Protein AF-A0A8K0CTV4-F1 (afdb_monomer)

Mean predicted aligned error: 10.86 Å

pLDDT: mean 83.4, std 12.56, range [33.38, 95.19]

Solvent-accessible surface area (backbone atoms only — not comparable to full-atom values): 13109 Å² total; per-residue (Å²): 138,82,83,74,93,76,73,76,77,51,72,84,47,93,90,36,74,65,34,54,52,52,29,38,48,35,49,67,77,38,46,54,63,52,43,52,53,31,48,55,49,42,74,35,85,86,54,55,72,64,60,26,50,51,29,50,54,50,46,59,47,64,52,29,38,65,48,40,41,47,45,52,52,52,40,58,56,49,53,53,54,48,53,48,56,55,54,66,69,43,96,81,64,49,65,68,56,51,51,50,52,50,52,49,48,48,48,56,45,53,59,53,63,36,72,70,41,48,53,51,46,48,52,59,32,38,56,55,26,57,74,57,75,34,60,79,56,59,71,82,82,72,81,82,73,75,69,85,76,92,54,91,86,62,76,82,73,74,68,72,81,52,48,60,61,35,43,45,52,73,44,51,47,44,50,41,53,50,51,46,50,54,53,47,70,73,42,47,65,60,50,53,50,36,64,76,48,47,62,58,58,51,52,53,52,49,53,53,51,52,53,52,51,54,52,52,52,50,49,52,56,53,53,59,61,71,80,109

Structure (mmCIF, N/CA/C/O backbone):
data_AF-A0A8K0CTV4-F1
#
_entry.id   AF-A0A8K0CTV4-F1
#
loop_
_atom_site.group_PDB
_atom_site.id
_atom_site.type_symbol
_atom_site.label_atom_id
_atom_site.label_alt_id
_atom_site.label_comp_id
_atom_site.label_asym_id
_atom_site.label_entity_id
_atom_site.label_seq_id
_atom_site.pdbx_PDB_ins_code
_atom_site.Cartn_x
_atom_site.Cartn_y
_atom_site.Cartn_z
_atom_site.occupancy
_atom_site.B_iso_or_equiv
_atom_site.auth_seq_id
_atom_site.auth_comp_id
_atom_site.auth_asym_id
_atom_site.auth_atom_id
_atom_site.pdbx_PDB_model_num
ATOM 1 N N . MET A 1 1 ? -0.204 -23.868 -26.437 1.00 38.69 1 MET A N 1
ATOM 2 C CA . MET A 1 1 ? -0.863 -22.687 -25.837 1.00 38.69 1 MET A CA 1
ATOM 3 C C . MET A 1 1 ? -1.649 -23.162 -24.630 1.00 38.69 1 MET A C 1
ATOM 5 O O . MET A 1 1 ? -2.761 -23.634 -24.799 1.00 38.69 1 MET A O 1
ATOM 9 N N . ASN A 1 2 ? -1.070 -23.072 -23.435 1.00 33.38 2 ASN A N 1
ATOM 10 C CA . ASN A 1 2 ? -1.808 -23.314 -22.199 1.00 33.38 2 ASN A CA 1
ATOM 11 C C . ASN A 1 2 ? -2.058 -21.944 -21.571 1.00 33.38 2 ASN A C 1
ATOM 13 O O . ASN A 1 2 ? -1.158 -21.366 -20.969 1.00 33.38 2 ASN A O 1
ATOM 17 N N . GLN A 1 3 ? -3.251 -21.383 -21.783 1.00 43.00 3 GLN A N 1
ATOM 18 C CA . GLN A 1 3 ? -3.704 -20.252 -20.977 1.00 43.00 3 GLN A CA 1
ATOM 19 C C . GLN A 1 3 ? -3.881 -20.762 -19.545 1.00 43.00 3 GLN A C 1
ATOM 21 O O . GLN A 1 3 ? -4.711 -21.632 -19.288 1.00 43.00 3 GLN A O 1
ATOM 26 N N . ILE A 1 4 ? -3.061 -20.259 -18.624 1.00 47.72 4 ILE A N 1
ATOM 27 C CA . ILE A 1 4 ? -3.139 -20.618 -17.209 1.00 47.72 4 ILE A CA 1
ATOM 28 C C . ILE A 1 4 ? -4.339 -19.859 -16.607 1.00 47.72 4 ILE A C 1
ATOM 30 O O . ILE A 1 4 ? -4.349 -18.629 -16.670 1.00 47.72 4 ILE A O 1
ATOM 34 N N . PRO A 1 5 ? -5.344 -20.526 -16.003 1.00 47.22 5 PRO A N 1
ATOM 35 C CA . PRO A 1 5 ? -6.593 -19.885 -15.564 1.00 47.22 5 PRO A CA 1
ATOM 36 C C . PRO A 1 5 ? -6.477 -19.036 -14.282 1.00 47.22 5 PRO A C 1
ATOM 38 O O . PRO A 1 5 ? -7.487 -18.712 -13.657 1.00 47.22 5 PRO A O 1
ATOM 41 N N . ALA A 1 6 ? -5.270 -18.682 -13.842 1.00 54.03 6 ALA A N 1
ATOM 42 C CA . ALA A 1 6 ? -5.038 -18.064 -12.541 1.00 54.03 6 ALA A CA 1
ATOM 43 C C . ALA A 1 6 ? -4.529 -16.620 -12.699 1.00 54.03 6 ALA A C 1
ATOM 45 O O . ALA A 1 6 ? -3.340 -16.385 -12.864 1.00 54.03 6 ALA A O 1
ATOM 46 N N . LEU A 1 7 ? -5.459 -15.661 -12.604 1.00 55.59 7 LEU A N 1
ATOM 47 C CA . LEU A 1 7 ? -5.268 -14.198 -12.589 1.00 55.59 7 LEU A CA 1
ATOM 48 C C . LEU A 1 7 ? -4.798 -13.528 -13.895 1.00 55.59 7 LEU A C 1
ATOM 50 O O . LEU A 1 7 ? -3.628 -13.229 -14.105 1.00 55.59 7 LEU A O 1
ATOM 54 N N . THR A 1 8 ? -5.776 -13.136 -14.710 1.00 64.50 8 THR A N 1
ATOM 55 C CA . THR A 1 8 ? -5.621 -12.161 -15.798 1.00 64.50 8 THR A CA 1
ATOM 56 C C . THR A 1 8 ? -5.404 -10.744 -15.249 1.00 64.50 8 THR A C 1
ATOM 58 O O . THR A 1 8 ? -6.154 -10.297 -14.374 1.00 64.50 8 THR A O 1
ATOM 61 N N . LEU A 1 9 ? -4.437 -10.002 -15.806 1.00 58.03 9 LEU A N 1
ATOM 62 C CA . LEU A 1 9 ? -4.316 -8.556 -15.591 1.00 58.03 9 LEU A CA 1
ATOM 63 C C . LEU A 1 9 ? -5.572 -7.862 -16.119 1.00 58.03 9 LEU A C 1
ATOM 65 O O . LEU A 1 9 ? -5.845 -7.866 -17.319 1.00 58.03 9 LEU A O 1
ATOM 69 N N . LYS A 1 10 ? -6.366 -7.281 -15.218 1.00 67.75 10 LYS A N 1
ATOM 70 C CA . LYS A 1 10 ? -7.579 -6.571 -15.617 1.00 67.75 10 LYS A CA 1
ATOM 71 C C . LYS A 1 10 ? -7.234 -5.168 -16.112 1.00 67.75 10 LYS A C 1
ATOM 73 O O . LYS A 1 10 ? -6.432 -4.487 -15.470 1.00 67.75 10 LYS A O 1
ATOM 78 N N . PRO A 1 11 ? -7.880 -4.693 -17.191 1.00 62.69 11 PRO A N 1
ATOM 79 C CA . PRO A 1 11 ? -7.753 -3.305 -17.597 1.00 62.69 11 PRO A CA 1
ATOM 80 C C . PRO A 1 11 ? -8.239 -2.378 -16.476 1.00 62.69 11 PRO A C 1
ATOM 82 O O . PRO A 1 11 ? -9.173 -2.682 -15.717 1.00 62.69 11 PRO A O 1
ATOM 85 N N . LEU A 1 12 ? -7.592 -1.220 -16.370 1.00 56.59 12 LEU A N 1
ATOM 86 C CA . LEU A 1 12 ? -7.990 -0.174 -15.439 1.00 56.59 12 LEU A CA 1
ATOM 87 C C . LEU A 1 12 ? -9.381 0.336 -15.838 1.00 56.59 12 LEU A C 1
ATOM 89 O O . LEU A 1 12 ? -9.554 0.972 -16.871 1.00 56.59 12 LEU A O 1
ATOM 93 N N . SER A 1 13 ? -10.385 0.053 -15.011 1.00 59.44 13 SER A N 1
ATOM 94 C CA . SER A 1 13 ? -11.704 0.675 -15.124 1.00 59.44 13 SER A CA 1
ATOM 95 C C . SER A 1 13 ? -11.725 1.925 -14.249 1.00 59.44 13 SER A C 1
ATOM 97 O O . SER A 1 13 ? -11.497 1.839 -13.039 1.00 59.44 13 SER A O 1
ATOM 99 N N . ASN A 1 14 ? -12.026 3.080 -14.846 1.00 49.53 14 ASN A N 1
ATOM 100 C CA . ASN A 1 14 ? -12.160 4.345 -14.115 1.00 49.53 14 ASN A CA 1
ATOM 101 C C . ASN A 1 14 ? -13.311 4.318 -13.096 1.00 49.53 14 ASN A C 1
ATOM 103 O O . ASN A 1 14 ? -13.235 4.983 -12.069 1.00 49.53 14 ASN A O 1
ATOM 107 N N . THR A 1 15 ? -14.342 3.506 -13.338 1.00 52.75 15 THR A N 1
ATOM 108 C CA . THR A 1 15 ? -15.557 3.420 -12.514 1.00 52.75 15 THR A CA 1
ATOM 109 C C . THR A 1 15 ? -15.485 2.386 -11.389 1.00 52.75 15 THR A C 1
ATOM 111 O O . THR A 1 15 ? -16.375 2.351 -10.541 1.00 52.75 15 THR A O 1
ATOM 114 N N . ARG A 1 16 ? -14.447 1.537 -11.324 1.00 63.78 16 ARG A N 1
ATOM 115 C CA . ARG A 1 16 ? -14.359 0.466 -10.313 1.00 63.78 16 ARG A CA 1
ATOM 116 C C . ARG A 1 16 ? -12.978 0.379 -9.674 1.00 63.78 16 ARG A C 1
ATOM 118 O O . ARG A 1 16 ? -12.099 -0.336 -10.153 1.00 63.78 16 ARG A O 1
ATOM 125 N N . TRP A 1 17 ? -12.834 1.011 -8.508 1.00 78.19 17 TRP A N 1
ATOM 126 C CA . TRP A 1 17 ? -11.654 0.919 -7.632 1.00 78.19 17 TRP A CA 1
ATOM 127 C C . TRP A 1 17 ? -11.213 -0.533 -7.358 1.00 78.19 17 TRP A C 1
ATOM 129 O O . TRP A 1 17 ? -10.020 -0.810 -7.254 1.00 78.19 17 TRP A O 1
ATOM 139 N N . LYS A 1 18 ? -12.157 -1.486 -7.359 1.00 77.31 18 LYS A N 1
ATOM 140 C CA . LYS A 1 18 ? -11.881 -2.923 -7.245 1.00 77.31 18 LYS A CA 1
ATOM 141 C C . LYS A 1 18 ? -10.945 -3.463 -8.338 1.00 77.31 18 LYS A C 1
ATOM 143 O O . LYS A 1 18 ? -10.113 -4.315 -8.035 1.00 77.31 18 LYS A O 1
ATOM 148 N N . SER A 1 19 ? -11.036 -2.952 -9.572 1.00 82.06 19 SER A N 1
ATOM 149 C CA . SER A 1 19 ? -10.154 -3.375 -10.675 1.00 82.06 19 SER A CA 1
ATOM 150 C C . SER A 1 19 ? -8.690 -3.034 -10.386 1.00 82.06 19 SER A C 1
ATOM 152 O O . SER A 1 19 ? -7.799 -3.829 -10.665 1.00 82.06 19 SER A O 1
ATOM 154 N N . ARG A 1 20 ? -8.437 -1.889 -9.734 1.00 84.62 20 ARG A N 1
ATOM 155 C CA . ARG A 1 20 ? -7.079 -1.461 -9.360 1.00 84.62 20 ARG A CA 1
ATOM 156 C C . ARG A 1 20 ? -6.433 -2.428 -8.368 1.00 84.62 20 ARG A C 1
ATOM 158 O O . ARG A 1 20 ? -5.253 -2.730 -8.486 1.00 84.62 20 ARG A O 1
ATOM 165 N N . ILE A 1 21 ? -7.215 -2.954 -7.427 1.00 88.19 21 ILE A N 1
ATOM 166 C CA . ILE A 1 21 ? -6.731 -3.941 -6.451 1.00 88.19 21 ILE A CA 1
ATOM 167 C C . ILE A 1 21 ? -6.453 -5.274 -7.119 1.00 88.19 21 ILE A C 1
ATOM 169 O O . ILE A 1 21 ? -5.447 -5.902 -6.816 1.00 88.19 21 ILE A O 1
ATOM 173 N N . ASP A 1 22 ? -7.332 -5.710 -8.020 1.00 87.62 22 ASP A N 1
ATOM 174 C CA . ASP A 1 22 ? -7.127 -6.954 -8.760 1.00 87.62 22 ASP A CA 1
ATOM 175 C C . ASP A 1 22 ? -5.860 -6.867 -9.633 1.00 87.62 22 ASP A C 1
ATOM 177 O O . ASP A 1 22 ? -5.089 -7.822 -9.682 1.00 87.62 22 ASP A O 1
ATOM 181 N N . ALA A 1 23 ? -5.594 -5.707 -10.246 1.00 89.38 23 ALA A N 1
ATOM 182 C CA . ALA A 1 23 ? -4.365 -5.455 -10.999 1.00 89.38 23 ALA A CA 1
ATOM 183 C C . ALA A 1 23 ? -3.114 -5.461 -10.102 1.00 89.38 23 ALA A C 1
ATOM 185 O O . ALA A 1 23 ? -2.139 -6.135 -10.421 1.00 89.38 23 ALA A O 1
ATOM 186 N N . LEU A 1 24 ? -3.150 -4.780 -8.949 1.00 91.50 24 LEU A N 1
ATOM 187 C CA . LEU A 1 24 ? -2.046 -4.810 -7.980 1.00 91.50 24 LEU A CA 1
ATOM 188 C C . LEU A 1 24 ? -1.819 -6.205 -7.398 1.00 91.50 24 LEU A C 1
ATOM 190 O O . LEU A 1 24 ? -0.680 -6.592 -7.175 1.00 91.50 24 LEU A O 1
ATOM 194 N N . LYS A 1 25 ? -2.888 -6.978 -7.187 1.00 91.88 25 LYS A N 1
ATOM 195 C CA . LYS A 1 25 ? -2.795 -8.376 -6.761 1.00 91.88 25 LYS A CA 1
ATOM 196 C C . LYS A 1 25 ? -2.055 -9.210 -7.805 1.00 91.88 25 LYS A C 1
ATOM 198 O O . LYS A 1 25 ? -1.169 -9.977 -7.452 1.00 91.88 25 LYS A O 1
ATOM 203 N N . ALA A 1 26 ? -2.415 -9.061 -9.078 1.00 91.19 26 ALA A N 1
ATOM 204 C CA . ALA A 1 26 ? -1.736 -9.757 -10.164 1.00 91.19 26 ALA A CA 1
ATOM 205 C C . ALA A 1 26 ? -0.258 -9.347 -10.258 1.00 91.19 26 ALA A C 1
ATOM 207 O O . ALA A 1 26 ? 0.589 -10.225 -10.364 1.00 91.19 26 ALA A O 1
ATOM 208 N N . LEU A 1 27 ? 0.050 -8.050 -10.127 1.00 92.56 27 LEU A N 1
ATOM 209 C CA . LEU A 1 27 ? 1.430 -7.561 -10.082 1.00 92.56 27 LEU A CA 1
ATOM 210 C C . LEU A 1 27 ? 2.206 -8.129 -8.893 1.00 92.56 27 LEU A C 1
ATOM 212 O O . LEU A 1 27 ? 3.316 -8.592 -9.087 1.00 92.56 27 LEU A O 1
ATOM 216 N N . ARG A 1 28 ? 1.634 -8.139 -7.684 1.00 92.31 28 ARG A N 1
ATOM 217 C CA . ARG A 1 28 ? 2.326 -8.617 -6.479 1.00 92.31 28 ARG A CA 1
ATOM 218 C C . ARG A 1 28 ? 2.675 -10.104 -6.538 1.00 92.31 28 ARG A C 1
ATOM 220 O O . ARG A 1 28 ? 3.742 -10.476 -6.085 1.00 92.31 28 ARG A O 1
ATOM 227 N N . PHE A 1 29 ? 1.763 -10.943 -7.029 1.00 92.56 29 PHE A N 1
ATOM 228 C CA . PHE A 1 29 ? 1.901 -12.404 -6.921 1.00 92.56 29 PHE A CA 1
ATOM 229 C C . PHE A 1 29 ? 2.282 -13.106 -8.227 1.00 92.56 29 PHE A C 1
ATOM 231 O O . PHE A 1 29 ? 2.437 -14.320 -8.234 1.00 92.56 29 PHE A O 1
ATOM 238 N N . ASN A 1 30 ? 2.354 -12.389 -9.348 1.00 91.12 30 ASN A N 1
ATOM 239 C CA . ASN A 1 30 ? 2.721 -12.968 -10.643 1.00 91.12 30 ASN A CA 1
ATOM 240 C C . ASN A 1 30 ? 3.657 -12.037 -11.427 1.00 91.12 30 ASN A C 1
ATOM 242 O O . ASN A 1 30 ? 3.572 -11.987 -12.654 1.00 91.12 30 ASN A O 1
ATOM 246 N N . MET A 1 31 ? 4.507 -11.265 -10.741 1.00 91.81 31 MET A N 1
ATOM 247 C CA . MET A 1 31 ? 5.362 -10.278 -11.405 1.00 91.81 31 MET A CA 1
ATOM 248 C C . MET A 1 31 ? 6.293 -10.926 -12.438 1.00 91.81 31 MET A C 1
ATOM 250 O O . MET A 1 31 ? 6.394 -10.411 -13.548 1.00 91.81 31 MET A O 1
ATOM 254 N N . GLU A 1 32 ? 6.872 -12.084 -12.111 1.00 91.81 32 GLU A N 1
ATOM 255 C CA . GLU A 1 32 ? 7.710 -12.904 -13.001 1.00 91.81 32 GLU A CA 1
ATOM 256 C C . GLU A 1 32 ? 6.989 -13.258 -14.304 1.00 91.81 32 GLU A C 1
ATOM 258 O O . GLU A 1 32 ? 7.413 -12.874 -15.388 1.00 91.81 32 GLU A O 1
ATOM 263 N N . LYS A 1 33 ? 5.799 -13.854 -14.211 1.00 91.94 33 LYS A N 1
ATOM 264 C CA . LYS A 1 33 ? 5.004 -14.216 -15.396 1.00 91.94 33 LYS A CA 1
ATOM 265 C C . LYS A 1 33 ? 4.630 -13.006 -16.250 1.00 91.94 33 LYS A C 1
ATOM 267 O O . LYS A 1 33 ? 4.497 -13.118 -17.468 1.00 91.94 33 LYS A O 1
ATOM 272 N N . ILE A 1 34 ? 4.396 -11.853 -15.618 1.00 92.88 34 ILE A N 1
ATOM 273 C CA . ILE A 1 34 ? 4.112 -10.603 -16.332 1.00 92.88 34 ILE A CA 1
ATOM 274 C C . ILE A 1 34 ? 5.372 -10.126 -17.060 1.00 92.88 34 ILE A C 1
ATOM 276 O O . ILE A 1 34 ? 5.277 -9.702 -18.211 1.00 92.88 34 ILE A O 1
ATOM 280 N N . TYR A 1 35 ? 6.535 -10.222 -16.418 1.00 93.56 35 TYR A N 1
ATOM 281 C CA . TYR A 1 35 ? 7.821 -9.915 -17.031 1.00 93.56 35 TYR A CA 1
ATOM 282 C C . TYR A 1 35 ? 8.104 -10.830 -18.232 1.00 93.56 35 TYR A C 1
ATOM 284 O O . TYR A 1 35 ? 8.393 -10.322 -19.314 1.00 93.56 35 TYR A O 1
ATOM 292 N N . ASP A 1 36 ? 7.911 -12.142 -18.096 1.00 92.50 36 ASP A N 1
ATOM 293 C CA . ASP A 1 36 ? 8.096 -13.110 -19.185 1.00 92.50 36 ASP A CA 1
ATOM 294 C C . ASP A 1 36 ? 7.165 -12.837 -20.363 1.00 92.50 36 ASP A C 1
ATOM 296 O O . ASP A 1 36 ? 7.573 -12.867 -21.525 1.00 92.50 36 ASP A O 1
ATOM 300 N N . ALA A 1 37 ? 5.899 -12.519 -20.081 1.00 93.25 37 ALA A N 1
ATOM 301 C CA . ALA A 1 37 ? 4.946 -12.153 -21.119 1.00 93.25 37 ALA A CA 1
ATOM 302 C C . ALA A 1 37 ? 5.394 -10.893 -21.880 1.00 93.25 37 ALA A C 1
ATOM 304 O O . ALA A 1 37 ? 5.265 -10.838 -23.104 1.00 93.25 37 ALA A O 1
ATOM 305 N N . LEU A 1 38 ? 5.948 -9.896 -21.181 1.00 93.25 38 LEU A N 1
ATOM 306 C CA . LEU A 1 38 ? 6.513 -8.704 -21.814 1.00 93.25 38 LEU A CA 1
ATOM 307 C C . LEU A 1 38 ? 7.782 -9.026 -22.610 1.00 93.25 38 LEU A C 1
ATOM 309 O O . LEU A 1 38 ? 7.938 -8.497 -23.709 1.00 93.25 38 LEU A O 1
ATOM 313 N N . TYR A 1 39 ? 8.638 -9.922 -22.114 1.00 92.94 39 TYR A N 1
ATOM 314 C CA . TYR A 1 39 ? 9.820 -10.388 -22.840 1.00 92.94 39 TYR A CA 1
ATOM 315 C C . TYR A 1 39 ? 9.431 -11.060 -24.161 1.00 92.94 39 TYR A C 1
ATOM 317 O O . TYR A 1 39 ? 9.977 -10.729 -25.211 1.00 92.94 39 TYR A O 1
ATOM 325 N N . LEU A 1 40 ? 8.411 -11.923 -24.148 1.00 93.56 40 LEU A N 1
ATOM 326 C CA . LEU A 1 40 ? 7.888 -12.554 -25.363 1.00 93.56 40 LEU A CA 1
ATOM 327 C C . LEU A 1 40 ? 7.344 -11.538 -26.374 1.00 93.56 40 LEU A C 1
ATOM 329 O O . LEU A 1 40 ? 7.491 -11.744 -27.577 1.00 93.56 40 LEU A O 1
ATOM 333 N N . ILE A 1 41 ? 6.717 -10.451 -25.913 1.00 92.12 41 ILE A N 1
ATOM 334 C CA . ILE A 1 41 ? 6.263 -9.364 -26.794 1.00 92.12 41 ILE A CA 1
ATOM 335 C C . ILE A 1 41 ? 7.468 -8.613 -27.366 1.00 92.12 41 ILE A C 1
ATOM 337 O O . ILE A 1 41 ? 7.520 -8.371 -28.569 1.00 92.12 41 ILE A O 1
ATOM 341 N N . PHE A 1 42 ? 8.443 -8.282 -26.521 1.00 91.81 42 PHE A N 1
ATOM 342 C CA . PHE A 1 42 ? 9.654 -7.565 -26.908 1.00 91.81 42 PHE A CA 1
ATOM 343 C C . PHE A 1 42 ? 10.475 -8.324 -27.963 1.00 91.81 42 PHE A C 1
ATOM 345 O O . PHE A 1 42 ? 10.881 -7.727 -28.959 1.00 91.81 42 PHE A O 1
ATOM 352 N N . SER A 1 43 ? 10.678 -9.631 -27.769 1.00 90.56 43 SER A N 1
ATOM 353 C CA . SER A 1 43 ? 11.479 -10.498 -28.646 1.00 90.56 43 SER A CA 1
ATOM 354 C C . SER A 1 43 ? 10.750 -10.960 -29.910 1.00 90.56 43 SER A C 1
ATOM 356 O O . SER A 1 43 ? 11.352 -11.607 -30.768 1.00 90.56 43 SER A O 1
ATOM 358 N N . ASN A 1 44 ? 9.452 -10.681 -30.041 1.00 90.56 44 ASN A N 1
ATOM 359 C CA . ASN A 1 44 ? 8.666 -11.139 -31.177 1.00 90.56 44 ASN A CA 1
ATOM 360 C C . ASN A 1 44 ? 8.648 -10.097 -32.302 1.00 90.56 44 ASN A C 1
ATOM 362 O O . ASN A 1 44 ? 7.953 -9.085 -32.234 1.00 90.56 44 ASN A O 1
ATOM 366 N N . ASN A 1 45 ? 9.327 -10.431 -33.400 1.00 85.25 45 ASN A N 1
ATOM 367 C CA . ASN A 1 45 ? 9.454 -9.602 -34.605 1.00 85.25 45 ASN A CA 1
ATOM 368 C C . ASN A 1 45 ? 8.129 -9.331 -35.350 1.00 85.25 45 ASN A C 1
ATOM 370 O O . ASN A 1 45 ? 8.133 -8.629 -36.358 1.00 85.25 45 ASN A O 1
ATOM 374 N N . LYS A 1 46 ? 7.004 -9.914 -34.911 1.00 90.31 46 LYS A N 1
ATOM 375 C CA . LYS A 1 46 ? 5.672 -9.645 -35.478 1.00 90.31 46 LYS A CA 1
ATOM 376 C C . LYS A 1 46 ? 5.054 -8.343 -34.970 1.00 90.31 46 LYS A C 1
ATOM 378 O O . LYS A 1 46 ? 4.134 -7.846 -35.612 1.00 90.31 46 LYS A O 1
ATOM 383 N N . TYR A 1 47 ? 5.496 -7.838 -33.819 1.00 87.81 47 TYR A N 1
ATOM 384 C CA . TYR A 1 47 ? 5.008 -6.572 -33.278 1.00 87.81 47 TYR A CA 1
ATOM 385 C C . TYR A 1 47 ? 5.793 -5.395 -33.859 1.00 87.81 47 TYR A C 1
ATOM 387 O O . TYR A 1 47 ? 6.950 -5.528 -34.254 1.00 87.81 47 TYR A O 1
ATOM 395 N N . ASP A 1 48 ? 5.149 -4.234 -33.924 1.00 90.81 48 ASP A N 1
ATOM 396 C CA . ASP A 1 48 ? 5.774 -3.001 -34.382 1.00 90.81 48 ASP A CA 1
ATOM 397 C C . ASP A 1 48 ? 6.821 -2.488 -33.376 1.00 90.81 48 ASP A C 1
ATOM 399 O O . ASP A 1 48 ? 6.840 -2.849 -32.193 1.00 90.81 48 ASP A O 1
ATOM 403 N N . SER A 1 49 ? 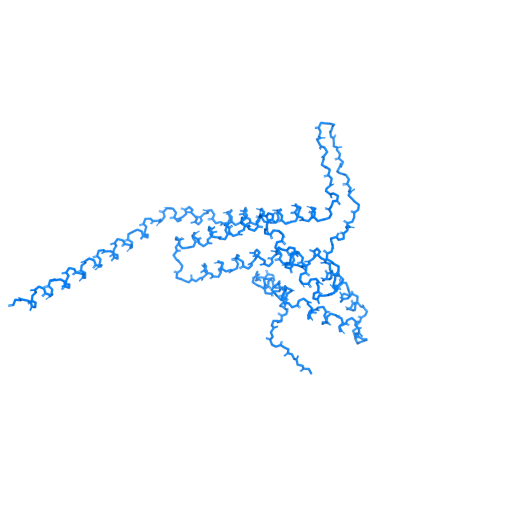7.708 -1.617 -33.863 1.00 89.81 49 SER A N 1
ATOM 404 C CA . SER A 1 49 ? 8.807 -1.070 -33.061 1.00 89.81 49 SER A CA 1
ATOM 405 C C . SER A 1 49 ? 8.317 -0.355 -31.800 1.00 89.81 49 SER A C 1
ATOM 407 O O . SER A 1 49 ? 8.990 -0.421 -30.771 1.00 89.81 49 SER A O 1
ATOM 409 N N . ASP A 1 50 ? 7.153 0.296 -31.844 1.00 92.19 50 ASP A N 1
ATOM 410 C CA . ASP A 1 50 ? 6.653 1.050 -30.698 1.00 92.19 50 ASP A CA 1
ATOM 411 C C . ASP A 1 50 ? 6.112 0.117 -29.614 1.00 92.19 50 ASP A C 1
ATOM 413 O O . ASP A 1 50 ? 6.445 0.298 -28.440 1.00 92.19 50 ASP A O 1
ATOM 417 N N . THR A 1 51 ? 5.400 -0.950 -29.987 1.00 92.50 51 THR A N 1
ATOM 418 C CA . THR A 1 51 ? 5.000 -2.003 -29.039 1.00 92.50 51 THR A CA 1
ATOM 419 C C . THR A 1 51 ? 6.210 -2.639 -28.350 1.00 92.50 51 THR A C 1
ATOM 421 O O . THR A 1 51 ? 6.210 -2.793 -27.125 1.00 92.50 51 THR A O 1
ATOM 424 N N . SER 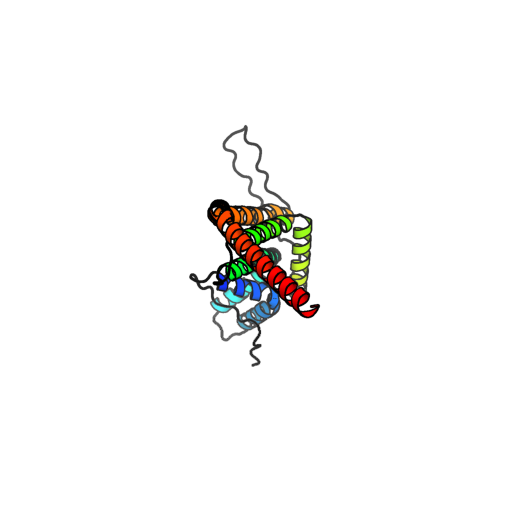A 1 52 ? 7.275 -2.950 -29.098 1.00 90.50 52 SER A N 1
ATOM 425 C CA . SER A 1 52 ? 8.504 -3.520 -28.525 1.00 90.50 52 SER A CA 1
ATOM 426 C C . SER A 1 52 ? 9.186 -2.549 -27.544 1.00 90.50 52 SER A C 1
ATOM 428 O O . SER A 1 52 ? 9.549 -2.938 -26.430 1.00 90.50 52 SER A O 1
ATOM 430 N N . LYS A 1 53 ? 9.268 -1.253 -27.880 1.00 92.25 53 LYS A N 1
ATOM 431 C CA . LYS A 1 53 ? 9.799 -0.217 -26.971 1.00 92.25 53 LYS A CA 1
ATOM 432 C C . LYS A 1 53 ? 8.968 -0.078 -25.696 1.00 92.25 53 LYS A C 1
ATOM 434 O O . LYS A 1 53 ? 9.537 0.064 -24.613 1.00 92.25 53 LYS A O 1
ATOM 439 N N . ILE A 1 54 ? 7.638 -0.115 -25.804 1.00 93.44 54 ILE A N 1
ATOM 440 C CA . ILE A 1 54 ? 6.743 -0.057 -24.640 1.00 93.44 54 ILE A CA 1
ATOM 441 C C . ILE A 1 54 ? 6.979 -1.272 -23.742 1.00 93.44 54 ILE A C 1
ATOM 443 O O . ILE A 1 54 ? 7.149 -1.099 -22.534 1.00 93.44 54 ILE A O 1
ATOM 447 N N . ALA A 1 55 ? 7.042 -2.478 -24.315 1.00 93.50 55 ALA A N 1
ATOM 448 C CA . ALA A 1 55 ? 7.314 -3.701 -23.564 1.00 93.50 55 ALA A CA 1
ATOM 449 C C . ALA A 1 55 ? 8.659 -3.618 -22.826 1.00 93.50 55 ALA A C 1
ATOM 451 O O . ALA A 1 55 ? 8.701 -3.814 -21.612 1.00 93.50 55 ALA A O 1
ATOM 452 N N . SER A 1 56 ? 9.722 -3.206 -23.524 1.00 93.38 56 SER A N 1
ATOM 453 C CA . SER A 1 56 ? 11.048 -2.993 -22.935 1.00 93.38 56 SER A CA 1
ATOM 454 C C . SER A 1 56 ? 11.020 -1.976 -21.784 1.00 93.38 56 SER A C 1
ATOM 456 O O . SER A 1 56 ? 11.517 -2.254 -20.694 1.00 93.38 56 SER A O 1
ATOM 458 N N . SER A 1 57 ? 10.357 -0.828 -21.970 1.00 93.38 57 SER A N 1
ATOM 459 C CA . SER A 1 57 ? 10.229 0.195 -20.923 1.00 93.38 57 SER A CA 1
ATOM 460 C C . SER A 1 57 ? 9.486 -0.315 -19.685 1.00 93.38 57 SER A C 1
ATOM 462 O O . SER A 1 57 ? 9.861 0.010 -18.555 1.00 93.38 57 SER A O 1
ATOM 464 N N . LEU A 1 58 ? 8.423 -1.102 -19.877 1.00 93.81 58 LEU A N 1
ATOM 465 C CA . LEU A 1 58 ? 7.671 -1.703 -18.778 1.00 93.81 58 LEU A CA 1
ATOM 466 C C . LEU A 1 58 ? 8.509 -2.740 -18.034 1.00 93.81 58 LEU A C 1
ATOM 468 O O . LEU A 1 58 ? 8.531 -2.711 -16.807 1.00 93.81 58 LEU A O 1
ATOM 472 N N . MET A 1 59 ? 9.246 -3.589 -18.751 1.00 93.06 59 MET A N 1
ATOM 473 C CA . MET A 1 59 ? 10.169 -4.554 -18.151 1.00 93.06 59 MET A CA 1
ATOM 474 C C . MET A 1 59 ? 11.211 -3.868 -17.265 1.00 93.06 59 MET A C 1
ATOM 476 O O . MET A 1 59 ? 11.384 -4.260 -16.113 1.00 93.06 59 MET A O 1
ATOM 480 N N . SER A 1 60 ? 11.843 -2.793 -17.749 1.00 91.31 60 SER A N 1
ATOM 481 C CA . SER A 1 60 ? 12.805 -2.025 -16.948 1.00 91.31 60 SER A CA 1
ATOM 482 C C . SER A 1 60 ? 12.177 -1.439 -15.680 1.00 91.31 60 SER A C 1
ATOM 484 O O . SER A 1 60 ? 12.827 -1.382 -14.641 1.00 91.31 60 SER A O 1
ATOM 486 N N . LYS A 1 61 ? 10.904 -1.020 -15.734 1.00 91.81 61 LYS A N 1
ATOM 487 C CA . LYS A 1 61 ? 10.179 -0.529 -14.551 1.00 91.81 61 LYS A CA 1
ATOM 488 C C . LYS A 1 61 ? 9.842 -1.649 -13.570 1.00 91.81 61 LYS A C 1
ATOM 490 O O . LYS A 1 61 ? 9.973 -1.424 -12.373 1.00 91.81 61 LYS A O 1
ATOM 495 N N . LEU A 1 62 ? 9.429 -2.824 -14.056 1.00 92.19 62 LEU A N 1
ATOM 496 C CA . LEU A 1 62 ? 9.142 -3.986 -13.205 1.00 92.19 62 LEU A CA 1
ATOM 497 C C . LEU A 1 62 ? 10.383 -4.436 -12.429 1.00 92.19 62 LEU A C 1
ATOM 499 O O . LEU A 1 62 ? 10.260 -4.775 -11.259 1.00 92.19 62 LEU A O 1
ATOM 503 N N . LYS A 1 63 ? 11.567 -4.355 -13.049 1.00 90.06 63 LYS A N 1
ATOM 504 C CA . LYS A 1 63 ? 12.851 -4.674 -12.408 1.00 90.06 63 LYS A CA 1
ATOM 505 C C . LYS A 1 63 ? 13.360 -3.614 -11.422 1.00 90.06 63 LYS A C 1
ATOM 507 O O . LYS A 1 63 ? 14.382 -3.816 -10.778 1.00 90.06 63 LYS A O 1
ATOM 512 N N . SER A 1 64 ? 12.685 -2.471 -11.290 1.00 91.81 64 SER A N 1
ATOM 513 C CA . SER A 1 64 ? 13.096 -1.446 -10.330 1.00 91.81 64 SER A CA 1
ATOM 514 C C . SER A 1 64 ? 12.673 -1.838 -8.917 1.00 91.81 64 SER A C 1
ATOM 516 O O . SER A 1 64 ? 11.476 -1.900 -8.629 1.00 91.81 64 SER A O 1
ATOM 518 N N . PHE A 1 65 ? 13.633 -1.980 -7.999 1.00 92.38 65 PHE A N 1
ATOM 519 C CA . PHE A 1 65 ? 13.340 -2.302 -6.599 1.00 92.38 65 PHE A CA 1
ATOM 520 C C . PHE A 1 65 ? 12.346 -1.321 -5.959 1.00 92.38 65 PHE A C 1
ATOM 522 O O . PHE A 1 65 ? 11.371 -1.714 -5.320 1.00 92.38 65 PHE A O 1
ATOM 529 N N . LYS A 1 66 ? 12.496 -0.021 -6.248 1.00 92.56 66 LYS A N 1
ATOM 530 C CA . LYS A 1 66 ? 11.547 1.018 -5.817 1.00 92.56 66 LYS A CA 1
ATOM 531 C C . LYS A 1 66 ? 10.115 0.737 -6.287 1.00 92.56 66 LYS A C 1
ATOM 533 O O . LYS A 1 66 ? 9.163 0.999 -5.546 1.00 92.56 66 LYS A O 1
ATOM 538 N N . PHE A 1 67 ? 9.941 0.250 -7.516 1.00 93.44 67 PHE A N 1
ATOM 539 C CA . PHE A 1 67 ? 8.626 -0.094 -8.053 1.00 93.44 67 PHE A CA 1
ATOM 540 C C . PHE A 1 67 ? 8.042 -1.323 -7.349 1.00 93.44 67 PHE A C 1
ATOM 542 O O . PHE A 1 67 ? 6.879 -1.277 -6.947 1.00 93.44 67 PHE A O 1
ATOM 549 N N . ILE A 1 68 ? 8.850 -2.362 -7.124 1.00 94.62 68 ILE A N 1
ATOM 550 C CA . ILE A 1 68 ? 8.449 -3.570 -6.387 1.00 94.62 68 ILE A CA 1
ATOM 551 C C . ILE A 1 68 ? 7.962 -3.191 -4.981 1.00 94.62 68 ILE A C 1
ATOM 553 O O . ILE A 1 68 ? 6.801 -3.444 -4.648 1.00 94.62 68 ILE A O 1
ATOM 557 N N . CYS A 1 69 ? 8.778 -2.458 -4.214 1.00 94.88 69 CYS A N 1
ATOM 558 C CA . CYS A 1 69 ? 8.415 -1.945 -2.888 1.00 94.88 69 CYS A CA 1
ATOM 559 C C . CYS A 1 69 ? 7.113 -1.134 -2.922 1.00 94.88 69 CYS A C 1
ATOM 561 O O . CYS A 1 69 ? 6.247 -1.271 -2.054 1.00 94.88 69 CYS A O 1
ATOM 563 N N . SER A 1 70 ? 6.928 -0.303 -3.952 1.00 95.00 70 SER A N 1
ATOM 564 C CA . SER A 1 70 ? 5.694 0.467 -4.135 1.00 95.00 70 SER A CA 1
ATOM 565 C C . SER A 1 70 ? 4.472 -0.433 -4.356 1.00 95.00 70 SER A C 1
ATOM 567 O O . SER A 1 70 ? 3.432 -0.198 -3.741 1.00 95.00 70 SER A O 1
ATOM 569 N N . VAL A 1 71 ? 4.569 -1.467 -5.200 1.00 94.88 71 VAL A N 1
ATOM 570 C CA . VAL A 1 71 ? 3.473 -2.422 -5.457 1.00 94.88 71 VAL A CA 1
ATOM 571 C C . VAL A 1 71 ? 3.094 -3.171 -4.181 1.00 94.88 71 VAL A C 1
ATOM 573 O O . VAL A 1 71 ? 1.906 -3.255 -3.855 1.00 94.88 71 VAL A O 1
ATOM 576 N N . VAL A 1 72 ? 4.089 -3.667 -3.439 1.00 94.94 72 VAL A N 1
ATOM 577 C CA . VAL A 1 72 ? 3.901 -4.357 -2.152 1.00 94.94 72 VAL A CA 1
ATOM 578 C C . VAL A 1 72 ? 3.176 -3.437 -1.163 1.00 94.94 72 VAL A C 1
ATOM 580 O O . VAL A 1 72 ? 2.148 -3.830 -0.602 1.00 94.94 72 VAL A O 1
ATOM 583 N N . THR A 1 73 ? 3.635 -2.186 -1.042 1.00 94.94 73 THR A N 1
ATOM 584 C CA . THR A 1 73 ? 3.056 -1.168 -0.146 1.00 94.94 73 THR A CA 1
ATOM 585 C C . THR A 1 73 ? 1.596 -0.872 -0.499 1.00 94.94 73 THR A C 1
ATOM 587 O O . THR A 1 73 ? 0.703 -0.951 0.349 1.00 94.94 73 THR A O 1
ATOM 590 N N . TRP A 1 74 ? 1.325 -0.567 -1.773 1.00 94.19 74 TRP A N 1
ATOM 591 C CA . TRP A 1 74 ? -0.022 -0.249 -2.251 1.00 94.19 74 TRP A CA 1
ATOM 592 C C . TRP A 1 74 ? -0.989 -1.416 -2.086 1.00 94.19 74 TRP A C 1
ATOM 594 O O . TRP A 1 74 ? -2.143 -1.209 -1.699 1.00 94.19 74 TRP A O 1
ATOM 604 N N . TYR A 1 75 ? -0.535 -2.641 -2.355 1.00 93.88 75 TYR A N 1
ATOM 605 C CA . TYR A 1 75 ? -1.356 -3.824 -2.147 1.00 93.88 75 TYR A CA 1
ATOM 606 C C . TYR A 1 75 ? -1.711 -4.013 -0.667 1.00 93.88 75 TYR A C 1
ATOM 608 O O . TYR A 1 75 ? -2.882 -4.255 -0.373 1.00 93.88 75 TYR A O 1
ATOM 616 N N . ASN A 1 76 ? -0.758 -3.840 0.259 1.00 92.25 76 ASN A N 1
ATOM 617 C CA . ASN A 1 76 ? -1.002 -3.981 1.702 1.00 92.25 76 ASN A CA 1
ATOM 618 C C . ASN A 1 76 ? -2.111 -3.036 2.191 1.00 92.25 76 ASN A C 1
ATOM 620 O O . ASN A 1 76 ? -3.056 -3.475 2.849 1.00 92.25 76 ASN A O 1
ATOM 624 N N . ILE A 1 77 ? -2.051 -1.760 1.800 1.00 92.62 77 ILE A N 1
ATOM 625 C CA . ILE A 1 77 ? -3.058 -0.753 2.170 1.00 92.62 77 ILE A CA 1
ATOM 626 C C . ILE A 1 77 ? -4.420 -1.099 1.557 1.00 92.62 77 ILE A C 1
ATOM 628 O O . ILE A 1 77 ? -5.440 -1.185 2.249 1.00 92.62 77 ILE A O 1
ATOM 632 N N . LEU A 1 78 ? -4.455 -1.308 0.240 1.00 91.50 78 LEU A N 1
ATOM 633 C CA . LEU A 1 78 ? -5.720 -1.455 -0.472 1.00 91.50 78 LEU A CA 1
ATOM 634 C C . LEU A 1 78 ? -6.410 -2.791 -0.186 1.00 91.50 78 LEU A C 1
ATOM 636 O O . LEU A 1 78 ? -7.640 -2.847 -0.213 1.00 91.50 78 LEU A O 1
ATOM 640 N N . ALA A 1 79 ? -5.661 -3.855 0.111 1.00 91.38 79 ALA A N 1
ATOM 641 C CA . ALA A 1 79 ? -6.231 -5.139 0.503 1.00 91.38 79 ALA A CA 1
ATOM 642 C C . ALA A 1 79 ? -7.049 -5.009 1.797 1.00 91.38 79 ALA A C 1
ATOM 644 O O . ALA A 1 79 ? -8.192 -5.471 1.838 1.00 91.38 79 ALA A O 1
ATOM 645 N N . LYS A 1 80 ? -6.510 -4.317 2.811 1.00 91.00 80 LYS A N 1
ATOM 646 C CA . LYS A 1 80 ? -7.185 -4.076 4.097 1.00 91.00 80 LYS A CA 1
ATOM 647 C C . LYS A 1 80 ? -8.450 -3.237 3.932 1.00 91.00 80 LYS A C 1
ATOM 649 O O . LYS A 1 80 ? -9.528 -3.657 4.351 1.00 91.00 80 LYS A O 1
ATOM 654 N N . ILE A 1 81 ? -8.347 -2.114 3.219 1.00 89.50 81 ILE A N 1
ATOM 655 C CA . ILE A 1 81 ? -9.498 -1.245 2.923 1.00 89.50 81 ILE A CA 1
ATOM 656 C C . ILE A 1 81 ? -10.574 -2.011 2.142 1.00 89.50 81 ILE A C 1
ATOM 658 O O . ILE A 1 81 ? -11.768 -1.860 2.397 1.00 89.50 81 ILE A O 1
ATOM 662 N N . ASN A 1 82 ? -10.173 -2.867 1.200 1.00 90.00 82 ASN A N 1
ATOM 663 C CA . ASN A 1 82 ? -11.109 -3.632 0.387 1.00 90.00 82 ASN A CA 1
ATOM 664 C C . ASN A 1 82 ? -11.892 -4.680 1.176 1.00 90.00 82 ASN A C 1
ATOM 666 O O . ASN A 1 82 ? -13.053 -4.923 0.850 1.00 90.00 82 ASN A O 1
ATOM 670 N N . ILE A 1 83 ? -11.268 -5.317 2.169 1.00 88.25 83 ILE A N 1
ATOM 671 C CA . ILE A 1 83 ? -11.954 -6.273 3.044 1.00 88.25 83 ILE A CA 1
ATOM 672 C C . ILE A 1 83 ? -13.100 -5.559 3.759 1.00 88.25 83 ILE A C 1
ATOM 674 O O . ILE A 1 83 ? -14.249 -5.967 3.612 1.00 88.25 83 ILE A O 1
ATOM 678 N N . VAL A 1 84 ? -12.811 -4.438 4.424 1.00 87.81 84 VAL A N 1
ATOM 679 C CA . VAL A 1 84 ? -13.840 -3.683 5.147 1.00 87.81 84 VAL A CA 1
ATOM 680 C C . VAL A 1 84 ? -14.874 -3.088 4.204 1.00 87.81 84 VAL A C 1
ATOM 682 O O . VAL A 1 84 ? -16.062 -3.227 4.453 1.00 87.81 84 VAL A O 1
ATOM 685 N N . SER A 1 85 ? -14.469 -2.523 3.065 1.00 88.12 85 SER A N 1
ATOM 686 C CA . SER A 1 85 ? -15.426 -1.985 2.093 1.00 88.12 85 SER A CA 1
ATOM 687 C C . SER A 1 85 ? -16.415 -3.039 1.585 1.00 88.12 85 SER A C 1
ATOM 689 O O . SER A 1 85 ? -17.579 -2.712 1.368 1.00 88.12 85 SER A O 1
ATOM 691 N N . LYS A 1 86 ? -15.980 -4.294 1.410 1.00 87.56 86 LYS A N 1
ATOM 692 C CA . LYS A 1 86 ? -16.879 -5.402 1.063 1.00 87.56 86 LYS A CA 1
ATOM 693 C C . LYS A 1 86 ? -17.777 -5.798 2.223 1.00 87.56 86 LYS A C 1
ATOM 695 O O . LYS A 1 86 ? -18.948 -6.064 1.983 1.00 87.56 86 LYS A O 1
ATOM 700 N N . SER A 1 87 ? -17.239 -5.855 3.440 1.00 87.44 87 SER A N 1
ATOM 701 C CA . SER A 1 87 ? -18.038 -6.149 4.628 1.00 87.44 87 SER A CA 1
ATOM 702 C C . SER A 1 87 ? -19.148 -5.118 4.787 1.00 87.44 87 SER A C 1
ATOM 704 O O . SER A 1 87 ? -20.297 -5.518 4.818 1.00 87.44 87 SER A O 1
ATOM 706 N N . LEU A 1 88 ? -18.825 -3.822 4.720 1.00 85.56 88 LEU A N 1
ATOM 707 C CA . LEU A 1 88 ? -19.774 -2.705 4.829 1.00 85.56 88 LEU A CA 1
ATOM 708 C C . LEU A 1 88 ? -20.858 -2.670 3.738 1.00 85.56 88 LEU A C 1
ATOM 710 O O . LEU A 1 88 ? -21.863 -1.992 3.904 1.00 85.56 88 LEU A O 1
ATOM 714 N N . GLN A 1 89 ? -20.650 -3.345 2.605 1.00 86.56 89 GLN A N 1
ATOM 715 C CA . GLN A 1 89 ? -21.640 -3.426 1.524 1.00 86.56 89 GLN A CA 1
ATOM 716 C C . GLN A 1 89 ? -22.655 -4.556 1.721 1.00 86.56 89 GLN A C 1
ATOM 718 O O . GLN A 1 89 ? -23.595 -4.662 0.932 1.00 86.56 89 GLN A O 1
ATOM 723 N N . LYS A 1 90 ? -22.464 -5.432 2.713 1.00 88.12 90 LYS A N 1
ATOM 724 C CA . L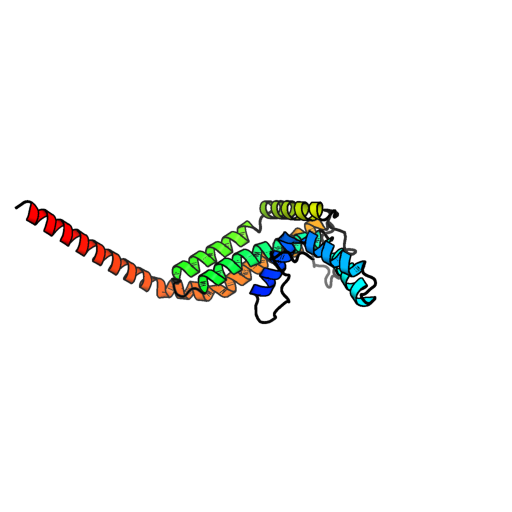YS A 1 90 ? -23.438 -6.479 3.009 1.00 88.12 90 LYS A CA 1
ATOM 725 C C . LYS A 1 90 ? -24.672 -5.870 3.680 1.00 88.12 90 LYS A C 1
ATOM 727 O O . LYS A 1 90 ? -24.577 -4.884 4.404 1.00 88.12 90 LYS A O 1
ATOM 732 N N . SER A 1 91 ? -25.837 -6.457 3.425 1.00 79.62 91 SER A N 1
ATOM 733 C CA . SER A 1 91 ? -27.126 -5.948 3.914 1.00 79.62 91 SER A CA 1
ATOM 734 C C . SER A 1 91 ? -27.358 -6.162 5.413 1.00 79.62 91 SER A C 1
ATOM 736 O O . SER A 1 91 ? -28.328 -5.645 5.952 1.00 79.62 91 SER A O 1
ATOM 738 N N . ASP A 1 92 ? -26.513 -6.956 6.067 1.00 83.00 92 ASP A N 1
ATOM 739 C CA . ASP A 1 92 ? -26.629 -7.404 7.456 1.00 83.00 92 ASP A CA 1
ATOM 740 C C . ASP A 1 92 ? -25.706 -6.650 8.428 1.00 83.00 92 ASP A C 1
ATOM 742 O O . ASP A 1 92 ? -25.635 -7.003 9.603 1.00 83.00 92 ASP A O 1
ATOM 746 N N . VAL A 1 93 ? -25.001 -5.614 7.966 1.00 81.12 93 VAL A N 1
ATOM 747 C CA . VAL A 1 93 ? -24.015 -4.910 8.793 1.00 81.12 93 VAL A CA 1
ATOM 748 C C . VAL A 1 93 ? -24.694 -4.001 9.805 1.00 81.12 93 VAL A C 1
ATOM 750 O O . VAL A 1 93 ? -25.387 -3.047 9.450 1.00 81.12 93 VAL A O 1
ATOM 753 N N . ILE A 1 94 ? -24.407 -4.260 11.077 1.00 84.56 94 ILE A N 1
ATOM 754 C CA . ILE A 1 94 ? -24.805 -3.409 12.195 1.00 84.56 94 ILE A CA 1
ATOM 755 C C . ILE A 1 94 ? -23.846 -2.214 12.290 1.00 84.56 94 ILE A C 1
ATOM 757 O O . ILE A 1 94 ? -22.640 -2.339 12.058 1.00 84.56 94 ILE A O 1
ATOM 761 N N . LEU A 1 95 ? -24.370 -1.038 12.642 1.00 84.44 95 LEU A N 1
ATOM 762 C CA . LEU A 1 95 ? -23.601 0.207 12.677 1.00 84.44 95 LEU A CA 1
ATOM 763 C C . LEU A 1 95 ? -22.400 0.134 13.641 1.00 84.44 95 LEU A C 1
ATOM 765 O O . LEU A 1 95 ? -21.296 0.537 13.265 1.00 84.44 95 LEU A O 1
ATOM 769 N N . SER A 1 96 ? -22.555 -0.461 14.827 1.00 84.75 96 SER A N 1
ATOM 770 C CA . SER A 1 96 ? -21.422 -0.656 15.741 1.00 84.75 96 SER A CA 1
ATOM 771 C C . SER A 1 96 ? -20.368 -1.622 15.211 1.00 84.75 96 SER A C 1
ATOM 773 O O . SER A 1 96 ? -19.174 -1.449 15.472 1.00 84.75 96 SER A O 1
ATOM 775 N N . GLU A 1 97 ? -20.771 -2.628 14.436 1.00 86.94 97 GLU A N 1
ATOM 776 C CA . GLU A 1 97 ? -19.846 -3.549 13.782 1.00 86.94 97 GLU A CA 1
ATOM 777 C C . GLU A 1 97 ? -19.047 -2.832 12.689 1.00 86.94 97 GLU A C 1
ATOM 779 O O . GLU A 1 97 ? -17.823 -2.975 12.627 1.00 86.94 97 GLU A O 1
ATOM 784 N N . ALA A 1 98 ? -19.707 -1.982 11.898 1.00 88.06 98 ALA A N 1
ATOM 785 C CA . ALA A 1 98 ? -19.048 -1.129 10.917 1.00 88.06 98 ALA A CA 1
ATOM 786 C C . ALA A 1 98 ? -17.971 -0.244 11.565 1.00 88.06 98 ALA A C 1
ATOM 788 O O . ALA A 1 98 ? -16.833 -0.214 11.091 1.00 88.06 98 ALA A O 1
ATOM 789 N N . VAL A 1 99 ? -18.287 0.419 12.684 1.00 89.44 99 VAL A N 1
ATOM 790 C CA . VAL A 1 99 ? -17.321 1.249 13.426 1.00 89.44 99 VAL A CA 1
ATOM 791 C C . VAL A 1 99 ? -16.139 0.422 13.942 1.00 89.44 99 VAL A C 1
ATOM 793 O O . VAL A 1 99 ? -14.990 0.844 13.796 1.00 89.44 99 VAL A O 1
ATOM 796 N N . LYS A 1 100 ? -16.378 -0.786 14.469 1.00 90.12 100 LYS A N 1
ATOM 797 C CA . LYS A 1 100 ? -15.301 -1.693 14.911 1.00 90.12 100 LYS A CA 1
ATOM 798 C C . LYS A 1 100 ? -14.383 -2.108 13.761 1.00 90.12 100 LYS A C 1
ATOM 800 O O . LYS A 1 100 ? -13.163 -2.087 13.915 1.00 90.12 100 LYS A O 1
ATOM 805 N N . MET A 1 101 ? -14.945 -2.457 12.601 1.00 90.38 101 MET A N 1
ATOM 806 C CA . MET A 1 101 ? -14.158 -2.820 11.415 1.00 90.38 101 MET A CA 1
ATOM 807 C C . MET A 1 101 ? -13.269 -1.663 10.941 1.00 90.38 101 MET A C 1
ATOM 809 O O . MET A 1 101 ? -12.138 -1.879 10.505 1.00 90.38 101 MET A O 1
ATOM 813 N N . LEU A 1 102 ? -13.765 -0.432 11.043 1.00 88.56 102 LEU A N 1
ATOM 814 C CA . LEU A 1 102 ? -13.024 0.767 10.664 1.00 88.56 102 LEU A CA 1
ATOM 815 C C . LEU A 1 102 ? -11.894 1.083 11.639 1.00 88.56 102 LEU A C 1
ATOM 817 O O . LEU A 1 102 ? -10.775 1.360 11.203 1.00 88.56 102 LEU A O 1
ATOM 821 N N . ASP A 1 103 ? -12.153 0.966 12.942 1.00 91.25 103 ASP A N 1
ATOM 822 C CA . ASP A 1 103 ? -11.110 1.112 13.955 1.00 91.25 103 ASP A CA 1
ATOM 823 C C . ASP A 1 103 ? -10.014 0.049 13.784 1.00 91.25 103 ASP A C 1
ATOM 825 O O . ASP A 1 103 ? -8.827 0.353 13.913 1.00 91.25 103 ASP A O 1
ATOM 829 N N . GLN A 1 104 ? -10.387 -1.174 13.390 1.00 92.19 104 GLN A N 1
ATOM 830 C CA . GLN A 1 104 ? -9.416 -2.216 13.069 1.00 92.19 104 GLN A CA 1
ATOM 831 C C . GLN A 1 104 ? -8.544 -1.845 11.863 1.00 92.19 104 GLN A C 1
ATOM 833 O O . GLN A 1 104 ? -7.330 -2.000 11.930 1.00 92.19 104 GLN A O 1
ATOM 838 N N . VAL A 1 105 ? -9.114 -1.310 10.776 1.00 93.06 105 VAL A N 1
ATOM 839 C CA . VAL A 1 105 ? -8.309 -0.860 9.620 1.00 93.06 105 VAL A CA 1
ATOM 840 C C . VAL A 1 105 ? -7.378 0.280 10.004 1.00 93.06 105 VAL A C 1
ATOM 842 O O . VAL A 1 105 ? -6.223 0.293 9.586 1.00 93.06 105 VAL A O 1
ATOM 845 N N . ARG A 1 106 ? -7.848 1.225 10.818 1.00 92.12 106 ARG A N 1
ATOM 846 C CA . ARG A 1 106 ? -7.018 2.321 11.321 1.00 92.12 106 ARG A CA 1
ATOM 847 C C . ARG A 1 106 ? -5.832 1.791 12.130 1.00 92.12 106 ARG A C 1
ATOM 849 O O . ARG A 1 106 ? -4.706 2.229 11.904 1.00 92.12 106 ARG A O 1
ATOM 856 N N . LYS A 1 107 ? -6.072 0.828 13.027 1.00 93.00 107 LYS A N 1
ATOM 857 C CA . LYS A 1 107 ? -5.025 0.140 13.798 1.00 93.00 107 LYS A CA 1
ATOM 858 C C . LYS A 1 107 ? -4.058 -0.605 12.884 1.00 93.00 107 LYS A C 1
ATOM 860 O O . LYS A 1 107 ? -2.861 -0.398 13.013 1.00 93.00 107 LYS A O 1
ATOM 865 N N . ASP A 1 108 ? -4.560 -1.373 11.921 1.00 92.69 108 ASP A N 1
ATOM 866 C CA . ASP A 1 108 ? -3.739 -2.100 10.945 1.00 92.69 108 ASP A CA 1
ATOM 867 C C . ASP A 1 108 ? -2.853 -1.158 10.107 1.00 92.69 108 ASP A C 1
ATOM 869 O O . ASP A 1 108 ? -1.715 -1.482 9.778 1.00 92.69 108 ASP A O 1
ATOM 873 N N . LEU A 1 109 ? -3.352 0.019 9.720 1.00 93.25 109 LEU A N 1
ATOM 874 C CA . LEU A 1 109 ? -2.542 1.008 9.002 1.00 93.25 109 LEU A CA 1
ATOM 875 C C . LEU A 1 109 ? -1.498 1.660 9.915 1.00 93.25 109 LEU A C 1
ATOM 877 O O . LEU A 1 109 ? -0.392 1.942 9.461 1.00 93.25 109 LEU A O 1
ATOM 881 N N . ALA A 1 110 ? -1.829 1.882 11.188 1.00 93.25 110 ALA A N 1
ATOM 882 C CA . ALA A 1 110 ? -0.896 2.417 12.172 1.00 93.25 110 ALA A CA 1
ATOM 883 C C . ALA A 1 110 ? 0.218 1.417 12.519 1.00 93.25 110 ALA A C 1
ATOM 885 O O . ALA A 1 110 ? 1.372 1.821 12.612 1.00 93.25 110 ALA A O 1
ATOM 886 N N . THR A 1 111 ? -0.094 0.124 12.644 1.00 93.62 111 THR A N 1
ATOM 887 C CA . THR A 1 111 ? 0.914 -0.924 12.875 1.00 93.62 111 THR A CA 1
ATOM 888 C C . THR A 1 111 ? 1.816 -1.128 11.669 1.00 93.62 111 THR A C 1
ATOM 890 O O . THR A 1 111 ? 2.990 -1.418 11.840 1.00 93.62 111 THR A O 1
ATOM 893 N N . ASN A 1 112 ? 1.310 -0.923 10.451 1.00 92.06 112 ASN A N 1
ATOM 894 C CA . ASN A 1 112 ? 2.156 -0.921 9.260 1.00 92.06 112 ASN A CA 1
ATOM 895 C C . ASN A 1 112 ? 3.050 0.329 9.174 1.00 92.06 112 ASN A C 1
ATOM 897 O O . ASN A 1 112 ? 4.037 0.326 8.453 1.00 92.06 112 ASN A O 1
ATOM 901 N N . ARG A 1 113 ? 2.763 1.401 9.919 1.00 92.81 113 ARG A N 1
ATOM 902 C CA . ARG A 1 113 ? 3.587 2.618 9.964 1.00 92.81 113 ARG A CA 1
ATOM 903 C C . ARG A 1 113 ? 4.687 2.529 11.041 1.00 92.81 113 ARG A C 1
ATOM 905 O O . ARG A 1 113 ? 4.932 3.507 11.740 1.00 92.81 113 ARG A O 1
ATOM 912 N N . THR A 1 114 ? 5.320 1.369 11.201 1.00 93.19 114 THR A N 1
ATOM 913 C CA . THR A 1 114 ? 6.452 1.152 12.120 1.00 93.19 114 THR A CA 1
ATOM 914 C C . THR A 1 114 ? 7.697 0.705 11.361 1.00 93.19 114 THR A C 1
ATOM 916 O O . THR A 1 114 ? 7.580 0.104 10.291 1.00 93.19 114 THR A O 1
ATOM 919 N N . ASP A 1 115 ? 8.874 0.928 11.950 1.00 91.75 115 ASP A N 1
ATOM 920 C CA . ASP A 1 115 ? 10.157 0.506 11.367 1.00 91.75 115 ASP A CA 1
ATOM 921 C C . ASP A 1 115 ? 10.187 -1.014 11.129 1.00 91.75 115 ASP A C 1
ATOM 923 O O . ASP A 1 115 ? 10.573 -1.485 10.063 1.00 91.75 115 ASP A O 1
ATOM 927 N N . THR A 1 116 ? 9.659 -1.797 12.076 1.00 93.56 116 THR A N 1
ATOM 928 C CA . THR A 1 116 ? 9.566 -3.261 11.954 1.00 93.56 116 THR A CA 1
ATOM 929 C C . THR A 1 116 ? 8.718 -3.705 10.763 1.00 93.56 116 THR A C 1
ATOM 931 O O . THR A 1 116 ? 9.058 -4.668 10.080 1.00 93.56 116 THR A O 1
ATOM 934 N N . ALA A 1 117 ? 7.613 -3.011 10.485 1.00 93.62 117 ALA A N 1
ATOM 935 C CA . ALA A 1 117 ? 6.769 -3.309 9.334 1.00 93.62 117 ALA A CA 1
ATOM 936 C C . ALA A 1 117 ? 7.441 -2.890 8.020 1.00 93.62 117 ALA A C 1
ATOM 938 O O . ALA A 1 117 ? 7.271 -3.563 7.002 1.00 93.62 117 ALA A O 1
ATOM 939 N N . PHE A 1 118 ? 8.231 -1.814 8.046 1.00 94.44 118 PHE A N 1
ATOM 940 C CA . PHE A 1 118 ? 9.028 -1.398 6.901 1.00 94.44 118 PHE A CA 1
ATOM 941 C C . PHE A 1 118 ? 10.118 -2.425 6.564 1.00 94.44 118 PHE A C 1
ATOM 943 O O . PHE A 1 118 ? 10.274 -2.786 5.399 1.00 94.44 118 PHE A O 1
ATOM 950 N N . GLU A 1 119 ? 10.808 -2.977 7.563 1.00 94.19 119 GLU A N 1
ATOM 951 C CA . GLU A 1 119 ? 11.773 -4.065 7.361 1.00 94.19 119 GLU A CA 1
ATOM 952 C C . GLU A 1 119 ? 11.119 -5.310 6.751 1.00 94.19 119 GLU A C 1
ATOM 954 O O . GLU A 1 119 ? 11.640 -5.866 5.786 1.00 94.19 119 GLU A O 1
ATOM 959 N N . GLN A 1 120 ? 9.941 -5.709 7.245 1.00 94.56 120 GLN A N 1
ATOM 960 C CA . GLN A 1 120 ? 9.174 -6.810 6.649 1.00 94.56 120 GLN A CA 1
ATOM 961 C C . GLN A 1 120 ? 8.784 -6.518 5.198 1.00 94.56 120 GLN A C 1
ATOM 963 O O . GLN A 1 120 ? 8.865 -7.398 4.345 1.00 94.56 120 GLN A O 1
ATOM 968 N N . LEU A 1 121 ? 8.416 -5.273 4.882 1.00 95.19 121 LEU A N 1
ATOM 969 C CA . LEU A 1 121 ? 8.140 -4.878 3.504 1.00 95.19 121 LEU A CA 1
ATOM 970 C C . LEU A 1 121 ? 9.374 -5.007 2.606 1.00 95.19 121 LEU A C 1
ATOM 972 O O . LEU A 1 121 ? 9.241 -5.405 1.445 1.00 95.19 121 LEU A O 1
ATOM 976 N N . LEU A 1 122 ? 10.558 -4.661 3.112 1.00 94.75 122 LEU A N 1
ATOM 977 C CA . LEU A 1 122 ? 11.799 -4.836 2.365 1.00 94.75 122 LEU A CA 1
ATOM 978 C C . LEU A 1 122 ? 12.087 -6.318 2.133 1.00 94.75 122 LEU A C 1
ATOM 980 O O . LEU A 1 122 ? 12.393 -6.669 1.003 1.00 94.75 122 LEU A O 1
ATOM 984 N N . LEU A 1 123 ? 11.903 -7.183 3.134 1.00 94.69 123 LEU A N 1
ATOM 985 C CA . LEU A 1 123 ? 12.061 -8.634 2.974 1.00 94.69 123 LEU A CA 1
ATOM 986 C C . LEU A 1 123 ? 11.100 -9.205 1.920 1.00 94.69 123 LEU A C 1
ATOM 988 O O . LEU A 1 123 ? 11.543 -9.890 0.998 1.00 94.69 123 LEU A O 1
ATOM 992 N N . ASP A 1 124 ? 9.810 -8.856 1.998 1.00 94.00 124 ASP A N 1
ATOM 993 C CA . ASP A 1 124 ? 8.798 -9.229 0.999 1.00 94.00 124 ASP A CA 1
ATOM 994 C C . ASP A 1 124 ? 9.213 -8.787 -0.415 1.00 94.00 124 ASP A C 1
ATOM 996 O O . ASP A 1 124 ? 9.047 -9.518 -1.391 1.00 94.00 124 ASP A O 1
ATOM 1000 N N . SER A 1 125 ? 9.735 -7.564 -0.536 1.00 94.38 125 SER A N 1
ATOM 1001 C CA . SER A 1 125 ? 10.124 -6.984 -1.825 1.00 94.38 125 SER A CA 1
ATOM 1002 C C . SER A 1 125 ? 11.413 -7.599 -2.364 1.00 94.38 125 SER A C 1
ATOM 1004 O O . SER A 1 125 ? 11.527 -7.799 -3.570 1.00 94.38 125 SER A O 1
ATOM 1006 N N . THR A 1 126 ? 12.361 -7.925 -1.484 1.00 94.06 126 THR A N 1
ATOM 1007 C CA . THR A 1 126 ? 13.606 -8.620 -1.816 1.00 94.06 126 THR A CA 1
ATOM 1008 C C . THR A 1 126 ? 13.317 -10.014 -2.347 1.00 94.06 126 THR A C 1
ATOM 1010 O O . THR A 1 126 ? 13.823 -10.346 -3.409 1.00 94.06 126 THR A O 1
ATOM 1013 N N . SER A 1 127 ? 12.416 -10.774 -1.715 1.00 93.56 127 SER A N 1
ATOM 1014 C CA . SER A 1 127 ? 12.001 -12.091 -2.224 1.00 93.56 127 SER A CA 1
ATOM 1015 C C . SER A 1 127 ? 11.460 -12.008 -3.658 1.00 93.56 127 SER A C 1
ATOM 1017 O O . SER A 1 127 ? 11.823 -12.817 -4.504 1.00 93.56 127 SER A O 1
ATOM 1019 N N . ILE A 1 128 ? 10.630 -11.002 -3.962 1.00 91.81 128 ILE A N 1
ATOM 1020 C CA . ILE A 1 128 ? 10.095 -10.793 -5.321 1.00 91.81 128 ILE A CA 1
ATOM 1021 C C . ILE A 1 128 ? 11.204 -10.360 -6.296 1.00 91.81 128 ILE A C 1
ATOM 1023 O O . ILE A 1 128 ? 11.190 -10.734 -7.467 1.00 91.81 128 ILE A O 1
ATOM 1027 N N . ALA A 1 129 ? 12.153 -9.541 -5.842 1.00 92.19 129 ALA A N 1
ATOM 1028 C CA . ALA A 1 129 ? 13.272 -9.089 -6.663 1.00 92.19 129 ALA A CA 1
ATOM 1029 C C . ALA A 1 129 ? 14.250 -10.230 -6.987 1.00 92.19 129 ALA A C 1
ATOM 1031 O O . ALA A 1 129 ? 14.742 -10.293 -8.112 1.00 92.19 129 ALA A O 1
ATOM 1032 N N . GLU A 1 130 ? 14.484 -11.141 -6.041 1.00 91.88 130 GLU A N 1
ATOM 1033 C CA . GLU A 1 130 ? 15.276 -12.360 -6.230 1.00 91.88 130 GLU A CA 1
ATOM 1034 C C . GLU A 1 130 ? 14.620 -13.295 -7.253 1.00 91.88 130 GLU A C 1
ATOM 1036 O O . GLU A 1 130 ? 15.293 -13.728 -8.185 1.00 91.88 130 GLU A O 1
ATOM 1041 N N . GLU A 1 131 ? 13.302 -13.520 -7.157 1.00 89.31 131 GLU A N 1
ATOM 1042 C CA . GLU A 1 131 ? 12.530 -14.277 -8.162 1.00 89.31 131 GLU A CA 1
ATOM 1043 C C . GLU A 1 131 ? 12.641 -13.672 -9.574 1.00 89.31 131 GLU A C 1
ATOM 1045 O O . GLU A 1 131 ? 12.608 -14.388 -10.570 1.00 89.31 131 GLU A O 1
ATOM 1050 N N . LEU A 1 132 ? 12.793 -12.349 -9.679 1.00 87.75 132 LEU A N 1
ATOM 1051 C CA . LEU A 1 132 ? 12.933 -11.628 -10.949 1.00 87.75 132 LEU A CA 1
ATOM 1052 C C . LEU A 1 132 ? 14.385 -11.452 -11.421 1.00 87.75 132 LEU A C 1
ATOM 1054 O O . LEU A 1 132 ? 14.611 -10.783 -12.442 1.00 87.75 132 LEU A O 1
ATOM 1058 N N . GLU A 1 133 ? 15.364 -11.969 -10.674 1.00 87.69 133 GLU A N 1
ATOM 1059 C CA . GLU A 1 133 ? 16.797 -11.736 -10.893 1.00 87.69 133 GLU A CA 1
ATOM 1060 C C . GLU A 1 133 ? 17.101 -10.231 -11.059 1.00 87.69 133 GLU A C 1
ATOM 1062 O O . GLU A 1 133 ? 17.584 -9.760 -12.100 1.00 87.69 133 GLU A O 1
ATOM 1067 N N . CYS A 1 134 ? 16.693 -9.439 -10.064 1.00 85.12 134 CYS A N 1
ATOM 1068 C CA . CYS A 1 134 ? 16.835 -7.984 -10.032 1.00 85.12 134 CYS A CA 1
ATOM 1069 C C . CYS A 1 134 ? 17.730 -7.519 -8.887 1.00 85.12 134 CYS A C 1
ATOM 1071 O O . CYS A 1 134 ? 17.853 -8.173 -7.857 1.00 85.12 134 CYS A O 1
ATOM 1073 N N . GLU A 1 135 ? 18.311 -6.334 -9.058 1.00 83.69 135 GLU A N 1
ATOM 1074 C CA . GLU A 1 135 ? 19.049 -5.664 -7.994 1.00 83.69 135 GLU A CA 1
ATOM 1075 C C . GLU A 1 135 ? 18.092 -5.253 -6.865 1.00 83.69 135 GLU A C 1
ATOM 1077 O O . GLU A 1 135 ? 17.039 -4.657 -7.104 1.00 83.69 135 GLU A O 1
ATOM 1082 N N . THR A 1 136 ? 18.465 -5.570 -5.627 1.00 86.06 136 THR A N 1
ATOM 1083 C CA . THR A 1 136 ? 17.672 -5.321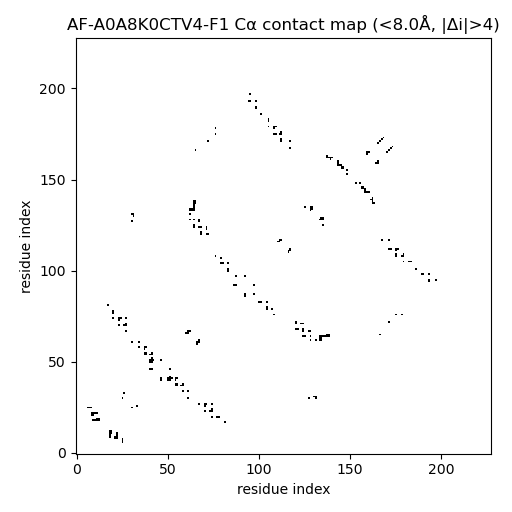 -4.411 1.00 86.06 136 THR A CA 1
ATOM 1084 C C . THR A 1 136 ? 17.989 -3.965 -3.776 1.00 86.06 136 THR A C 1
ATOM 1086 O O . THR A 1 136 ? 17.656 -3.711 -2.619 1.00 86.06 136 THR A O 1
ATOM 1089 N N . GLU A 1 137 ? 18.670 -3.089 -4.514 1.00 83.62 137 GLU A N 1
ATOM 1090 C CA . GLU A 1 137 ? 19.108 -1.784 -4.036 1.00 83.62 137 GLU A CA 1
ATOM 1091 C C . GLU A 1 137 ? 18.275 -0.650 -4.635 1.00 83.62 137 GLU A C 1
ATOM 1093 O O . GLU A 1 137 ? 17.776 -0.691 -5.765 1.00 83.62 137 GLU A O 1
ATOM 1098 N N . PHE A 1 138 ? 18.109 0.412 -3.852 1.00 83.31 138 PHE A N 1
ATOM 1099 C CA . PHE A 1 138 ? 17.443 1.615 -4.323 1.00 83.31 138 PHE A CA 1
ATOM 1100 C C . PHE A 1 138 ? 18.409 2.436 -5.178 1.00 83.31 138 PHE A C 1
ATOM 1102 O O . PHE A 1 138 ? 19.317 3.083 -4.661 1.00 83.31 138 PHE A O 1
ATOM 1109 N N . SER A 1 139 ? 18.169 2.481 -6.487 1.00 74.19 139 SER A N 1
ATOM 1110 C CA . SER A 1 139 ? 18.969 3.310 -7.392 1.00 74.19 139 SER A CA 1
ATOM 1111 C C . SER A 1 139 ? 18.864 4.800 -7.023 1.00 74.19 139 SER A C 1
ATOM 1113 O O . SER A 1 139 ? 17.760 5.328 -6.822 1.00 74.19 139 SER A O 1
ATOM 1115 N N . GLN A 1 140 ? 20.003 5.504 -6.976 1.00 65.38 140 GLN A N 1
ATOM 1116 C CA . GLN A 1 140 ? 20.051 6.963 -6.814 1.00 65.38 140 GLN A CA 1
ATOM 1117 C C . GLN A 1 140 ? 19.467 7.652 -8.052 1.00 65.38 140 GLN A C 1
ATOM 1119 O O . GLN A 1 140 ? 20.143 7.926 -9.042 1.00 65.38 140 GLN A O 1
ATOM 1124 N N . ASN A 1 141 ? 18.174 7.947 -7.992 1.00 59.34 141 ASN A N 1
ATOM 1125 C CA . ASN A 1 141 ? 17.476 8.618 -9.074 1.00 59.34 141 ASN A CA 1
ATOM 1126 C C . ASN A 1 141 ? 17.504 10.133 -8.836 1.00 59.34 141 ASN A C 1
ATOM 1128 O O . ASN A 1 141 ? 16.662 10.668 -8.119 1.00 59.34 141 ASN A O 1
ATOM 1132 N N . ALA A 1 142 ? 18.458 10.785 -9.506 1.00 58.97 142 ALA A N 1
ATOM 1133 C CA . ALA A 1 142 ? 18.692 12.229 -9.599 1.00 58.97 142 ALA A CA 1
ATOM 1134 C C . ALA A 1 142 ? 19.480 12.884 -8.452 1.00 58.97 142 ALA A C 1
ATOM 1136 O O . ALA A 1 142 ? 19.366 12.532 -7.281 1.00 58.97 142 ALA A O 1
ATOM 1137 N N . ARG A 1 143 ? 20.290 13.887 -8.829 1.00 58.69 143 ARG A N 1
ATOM 1138 C CA . ARG A 1 143 ? 21.047 14.712 -7.881 1.00 58.69 143 ARG A CA 1
ATOM 1139 C 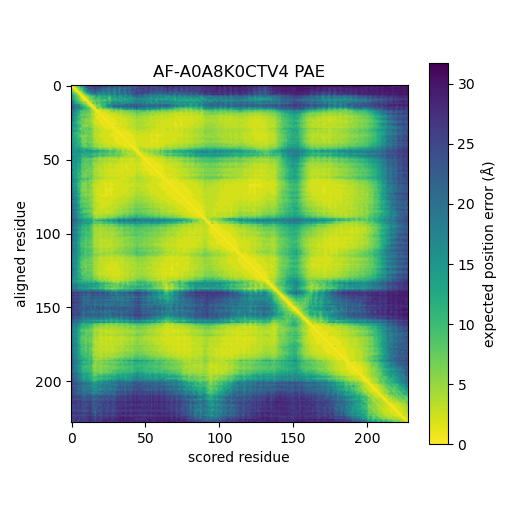C . ARG A 1 143 ? 20.061 15.459 -6.977 1.00 58.69 143 ARG A C 1
ATOM 1141 O O . ARG A 1 143 ? 19.175 16.134 -7.509 1.00 58.69 143 ARG A O 1
ATOM 1148 N N . PRO A 1 144 ? 20.230 15.397 -5.650 1.00 61.88 144 PRO A N 1
ATOM 1149 C CA . PRO A 1 144 ? 19.477 16.224 -4.723 1.00 61.88 144 PRO A CA 1
ATOM 1150 C C . PRO A 1 144 ? 19.637 17.697 -5.107 1.00 61.88 144 PRO A C 1
ATOM 1152 O O . PRO A 1 144 ? 20.752 18.216 -5.143 1.00 61.88 144 PRO A O 1
ATOM 1155 N N . CYS A 1 145 ? 18.536 18.358 -5.460 1.00 62.09 145 CYS A N 1
ATOM 1156 C CA . CYS A 1 145 ? 18.547 19.781 -5.775 1.00 62.09 145 CYS A CA 1
ATOM 1157 C C . CYS A 1 145 ? 18.104 20.543 -4.521 1.00 62.09 145 CYS A C 1
ATOM 1159 O O . CYS A 1 145 ? 16.966 20.348 -4.082 1.00 62.09 145 CYS A O 1
ATOM 1161 N N . PRO A 1 146 ? 18.968 21.379 -3.919 1.00 65.19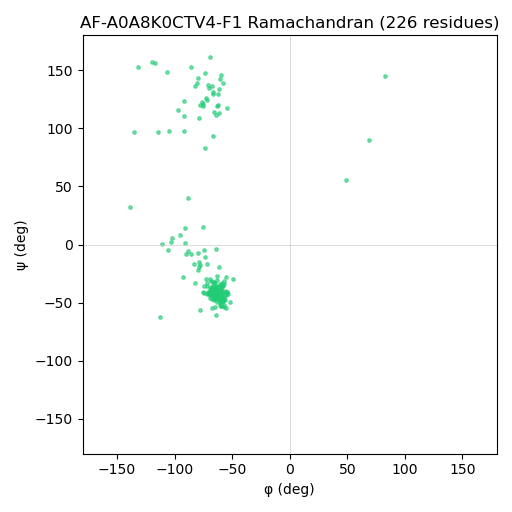 146 PRO A N 1
ATOM 1162 C CA . PRO A 1 146 ? 18.590 22.179 -2.764 1.00 65.19 146 PRO A CA 1
ATOM 1163 C C . PRO A 1 146 ? 17.404 23.085 -3.099 1.00 65.19 146 PRO A C 1
ATOM 1165 O O . PRO A 1 146 ? 17.358 23.699 -4.171 1.00 65.19 146 PRO A O 1
ATOM 1168 N N . ARG A 1 147 ? 16.452 23.212 -2.172 1.00 67.75 147 ARG A N 1
ATOM 1169 C CA . ARG A 1 147 ? 15.394 24.220 -2.297 1.00 67.75 147 ARG A CA 1
ATOM 1170 C C . ARG A 1 147 ? 16.005 25.614 -2.162 1.00 67.75 147 ARG A C 1
ATOM 1172 O O . ARG A 1 147 ? 16.849 25.855 -1.298 1.00 67.75 147 ARG A O 1
ATOM 1179 N N . LYS A 1 148 ? 15.586 26.537 -3.033 1.00 68.94 148 LYS A N 1
ATOM 1180 C CA . LYS A 1 148 ? 15.989 27.945 -2.937 1.00 68.94 148 LYS A CA 1
ATOM 1181 C C . LYS A 1 148 ? 15.383 28.542 -1.669 1.00 68.94 148 LYS A C 1
ATOM 1183 O O . LYS A 1 148 ? 14.181 28.420 -1.464 1.00 68.94 148 LYS A O 1
ATOM 1188 N N . ARG A 1 149 ? 16.214 29.191 -0.855 1.00 71.12 149 ARG A N 1
ATOM 1189 C CA . ARG A 1 149 ? 15.755 29.973 0.298 1.00 71.12 149 ARG A CA 1
ATOM 1190 C C . ARG A 1 149 ? 15.317 31.346 -0.181 1.00 71.12 149 ARG A C 1
ATOM 1192 O O . ARG A 1 149 ? 16.016 31.958 -0.993 1.00 71.12 149 ARG A O 1
ATOM 1199 N N . HIS A 1 150 ? 14.183 31.815 0.321 1.00 75.69 150 HIS A N 1
ATOM 1200 C CA . HIS A 1 150 ? 13.744 33.190 0.089 1.00 75.69 150 HIS A CA 1
ATOM 1201 C C . HIS A 1 150 ? 14.214 34.111 1.218 1.00 75.69 150 HIS A C 1
ATOM 1203 O O . HIS A 1 150 ? 14.482 35.285 0.963 1.00 75.69 150 HIS A O 1
ATOM 1209 N N . PHE A 1 151 ? 14.401 33.568 2.430 1.00 78.81 151 PHE A N 1
ATOM 1210 C CA . PHE A 1 151 ? 14.844 34.319 3.601 1.00 78.81 151 PHE A CA 1
ATOM 1211 C C . PHE A 1 151 ? 15.989 33.625 4.351 1.00 78.81 151 PHE A C 1
ATOM 1213 O O . PHE A 1 151 ? 16.158 32.410 4.324 1.00 78.81 151 PHE A O 1
ATOM 1220 N N . ASN A 1 152 ? 16.803 34.421 5.040 1.00 76.88 152 ASN A N 1
ATOM 1221 C CA . ASN A 1 152 ? 18.001 33.981 5.761 1.00 76.88 152 ASN A CA 1
ATOM 1222 C C . ASN A 1 152 ? 17.719 33.323 7.125 1.00 76.88 152 ASN A C 1
ATOM 1224 O O . ASN A 1 152 ? 18.610 32.671 7.663 1.00 76.88 152 ASN A O 1
ATOM 1228 N N . TYR A 1 153 ? 16.508 33.473 7.670 1.00 83.00 153 TYR A N 1
ATOM 1229 C CA . TYR A 1 153 ? 16.071 32.812 8.907 1.00 83.00 153 TYR A CA 1
ATOM 1230 C C . TYR A 1 153 ? 15.441 31.427 8.670 1.00 83.00 153 TYR A C 1
ATOM 1232 O O . TYR A 1 153 ? 15.133 30.727 9.631 1.00 83.00 153 TYR A O 1
ATOM 1240 N N . GLU A 1 154 ? 15.243 31.019 7.412 1.00 76.44 154 GLU A N 1
ATOM 1241 C CA . GLU A 1 154 ? 14.732 29.689 7.073 1.00 76.44 154 GLU A CA 1
ATOM 1242 C C . GLU A 1 154 ? 15.809 28.625 7.338 1.00 76.44 154 GLU A C 1
ATOM 1244 O O . GLU A 1 154 ? 16.926 28.686 6.805 1.00 76.44 154 GLU A O 1
ATOM 1249 N N . THR A 1 155 ? 15.466 27.623 8.152 1.00 72.62 155 THR A N 1
ATOM 1250 C CA . THR A 1 155 ? 16.269 26.404 8.294 1.00 72.62 155 THR A CA 1
ATOM 1251 C C . THR A 1 155 ? 16.370 25.699 6.941 1.00 72.62 155 THR A C 1
ATOM 1253 O O . THR A 1 155 ? 15.429 25.695 6.150 1.00 72.62 155 THR A O 1
ATOM 1256 N N . ALA A 1 156 ? 17.536 25.122 6.654 1.00 65.44 156 ALA A N 1
ATOM 1257 C CA . ALA A 1 156 ? 17.757 24.378 5.425 1.00 65.44 156 ALA A CA 1
ATOM 1258 C C . ALA A 1 156 ? 16.834 23.149 5.359 1.00 65.44 156 ALA A C 1
ATOM 1260 O O . ALA A 1 156 ? 16.965 22.252 6.186 1.00 65.44 156 ALA A O 1
ATOM 1261 N N . ASP A 1 157 ? 15.963 23.073 4.351 1.00 67.19 157 ASP A N 1
ATOM 1262 C CA . ASP A 1 157 ? 15.367 21.802 3.922 1.00 67.19 157 ASP A CA 1
ATOM 1263 C C . ASP A 1 157 ? 16.460 21.008 3.184 1.00 67.19 157 ASP A C 1
ATOM 1265 O O . ASP A 1 157 ? 16.605 21.097 1.958 1.00 67.19 157 ASP A O 1
ATOM 1269 N N . GLU A 1 158 ? 17.308 20.303 3.936 1.00 70.31 158 GLU A N 1
ATOM 1270 C CA . GLU A 1 158 ? 18.334 19.447 3.345 1.00 70.31 158 GLU A CA 1
ATOM 1271 C C . GLU A 1 158 ? 17.684 18.194 2.744 1.00 70.31 158 GLU A C 1
ATOM 1273 O O . GLU A 1 158 ? 16.919 17.497 3.417 1.00 70.31 158 GLU A O 1
ATOM 1278 N N . PRO A 1 159 ? 17.942 17.891 1.462 1.00 69.88 159 PRO A N 1
ATOM 1279 C CA . PRO A 1 159 ? 17.364 16.716 0.841 1.00 69.88 159 PRO A CA 1
ATOM 1280 C C . PRO A 1 159 ? 18.013 15.445 1.399 1.00 69.88 159 PRO A C 1
ATOM 1282 O O . PRO A 1 159 ? 19.234 15.360 1.524 1.00 69.88 159 PRO A O 1
ATOM 1285 N N . ILE A 1 160 ? 17.194 14.429 1.673 1.00 74.25 160 ILE A N 1
ATOM 1286 C CA . ILE A 1 160 ? 17.673 13.111 2.103 1.00 74.25 160 ILE A CA 1
ATOM 1287 C C . ILE A 1 160 ? 18.523 12.505 0.977 1.00 74.25 160 ILE A C 1
ATOM 1289 O O . ILE A 1 160 ? 18.038 12.315 -0.141 1.00 74.25 160 ILE A O 1
ATOM 1293 N N . LEU A 1 161 ? 19.794 12.226 1.274 1.00 76.25 161 LEU A N 1
ATOM 1294 C CA . LEU A 1 161 ? 20.773 11.737 0.297 1.00 76.25 161 LEU A CA 1
ATOM 1295 C C . LEU A 1 161 ? 20.678 10.223 0.067 1.00 76.25 161 LEU A C 1
ATOM 1297 O O . LEU A 1 161 ? 20.923 9.759 -1.049 1.00 76.25 161 LEU A O 1
ATOM 1301 N N . ASP A 1 162 ? 20.328 9.466 1.111 1.00 84.56 162 ASP A N 1
ATOM 1302 C CA . ASP A 1 162 ? 20.163 8.015 1.036 1.00 84.56 162 ASP A CA 1
ATOM 1303 C C . ASP A 1 162 ? 18.846 7.655 0.317 1.00 84.56 162 ASP A C 1
ATOM 1305 O O . ASP A 1 162 ? 17.766 8.030 0.788 1.00 84.56 162 ASP A O 1
ATOM 1309 N N . PRO A 1 163 ? 18.884 6.931 -0.820 1.00 85.44 163 PRO A N 1
ATOM 1310 C CA . PRO A 1 163 ? 17.683 6.532 -1.549 1.00 85.44 163 PRO A CA 1
ATOM 1311 C C . PRO A 1 163 ? 16.713 5.685 -0.730 1.00 85.44 163 PRO A C 1
ATOM 1313 O O . PRO A 1 163 ? 15.499 5.818 -0.917 1.00 85.44 163 PRO A O 1
ATOM 1316 N N . LYS A 1 164 ? 17.234 4.831 0.161 1.00 88.44 164 LYS A N 1
ATOM 1317 C CA . LYS A 1 164 ? 16.417 3.972 1.021 1.00 88.44 164 LYS A CA 1
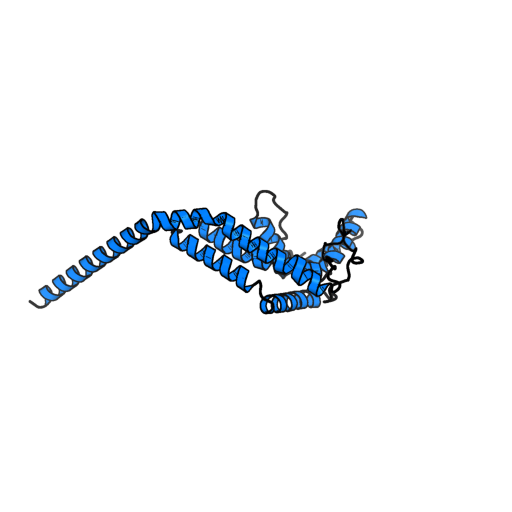ATOM 1318 C C . LYS A 1 164 ? 15.656 4.825 2.030 1.00 88.44 164 LYS A C 1
ATOM 1320 O O . LYS A 1 164 ? 14.426 4.787 2.035 1.00 88.44 164 LYS A O 1
ATOM 1325 N N . GLN A 1 165 ? 16.356 5.660 2.795 1.00 88.62 165 GLN A N 1
ATOM 1326 C CA . GLN A 1 165 ? 15.735 6.585 3.744 1.00 88.62 165 GLN A CA 1
ATOM 1327 C C . GLN A 1 165 ? 14.786 7.578 3.053 1.00 88.62 165 GLN A C 1
ATOM 1329 O O . GLN A 1 165 ? 13.722 7.913 3.572 1.00 88.62 165 GLN A O 1
ATOM 1334 N N . ASN A 1 166 ? 15.119 8.027 1.841 1.00 89.75 166 ASN A N 1
ATOM 1335 C CA . ASN A 1 166 ? 14.240 8.888 1.056 1.00 89.75 166 ASN A CA 1
ATOM 1336 C C . ASN A 1 166 ? 12.927 8.173 0.692 1.00 89.75 166 ASN A C 1
ATOM 1338 O O . ASN A 1 166 ? 11.855 8.768 0.785 1.00 89.75 166 ASN A O 1
ATOM 1342 N N . PHE A 1 167 ? 12.987 6.899 0.292 1.00 91.12 167 PHE A N 1
ATOM 1343 C CA . PHE A 1 167 ? 11.787 6.098 0.046 1.00 91.12 167 PHE A CA 1
ATOM 1344 C C . PHE A 1 167 ? 10.987 5.866 1.334 1.00 91.12 167 PHE A C 1
ATOM 1346 O O . PHE A 1 167 ? 9.768 6.028 1.339 1.00 91.12 167 PHE A O 1
ATOM 1353 N N . GLU A 1 168 ? 11.664 5.538 2.427 1.00 92.44 168 GLU A N 1
ATOM 1354 C CA . GLU A 1 168 ? 11.054 5.322 3.736 1.00 92.44 168 GLU A CA 1
ATOM 1355 C C . GLU A 1 168 ? 10.263 6.554 4.213 1.00 92.44 168 GLU A C 1
ATOM 1357 O O . GLU A 1 168 ? 9.070 6.471 4.508 1.00 92.44 168 GLU A O 1
ATOM 1362 N N . VAL A 1 169 ? 10.883 7.734 4.202 1.00 90.31 169 VAL A N 1
ATOM 1363 C CA . VAL A 1 169 ? 10.258 8.960 4.714 1.00 90.31 169 VAL A CA 1
ATOM 1364 C C . VAL A 1 169 ? 9.251 9.541 3.720 1.00 90.31 169 VAL A C 1
ATOM 1366 O O . VAL A 1 169 ? 8.076 9.724 4.052 1.00 90.31 169 VAL A O 1
ATOM 1369 N N . ASN A 1 170 ? 9.686 9.823 2.488 1.00 90.69 170 ASN A N 1
ATOM 1370 C CA . ASN A 1 170 ? 8.891 10.606 1.534 1.00 90.69 170 ASN A CA 1
ATOM 1371 C C . ASN A 1 170 ? 7.848 9.780 0.779 1.00 90.69 170 ASN A C 1
ATOM 1373 O O . ASN A 1 170 ? 6.928 10.354 0.195 1.00 90.69 170 ASN A O 1
ATOM 1377 N N . PHE A 1 171 ? 7.972 8.451 0.770 1.00 92.81 171 PHE A N 1
ATOM 1378 C CA . PHE A 1 171 ? 6.976 7.576 0.163 1.00 92.81 171 PHE A CA 1
ATOM 1379 C C . PHE A 1 171 ? 6.256 6.732 1.210 1.00 92.81 171 PHE A C 1
ATOM 1381 O O . PHE A 1 171 ? 5.052 6.903 1.369 1.00 92.81 171 PHE A O 1
ATOM 1388 N N . TYR A 1 172 ? 6.953 5.857 1.936 1.00 94.50 172 TYR A N 1
ATOM 1389 C CA . TYR A 1 172 ? 6.316 4.867 2.809 1.00 94.50 172 TYR A CA 1
ATOM 1390 C C . TYR A 1 172 ? 5.543 5.524 3.962 1.00 94.50 172 TYR A C 1
ATOM 1392 O O . TYR A 1 172 ? 4.314 5.410 4.031 1.00 94.50 172 TYR A O 1
ATOM 1400 N N . TYR A 1 173 ? 6.219 6.290 4.821 1.00 93.94 173 TYR A N 1
ATOM 1401 C CA . TYR A 1 173 ? 5.572 6.938 5.964 1.00 93.94 173 TYR A CA 1
ATOM 1402 C C . TYR A 1 173 ? 4.570 8.009 5.558 1.00 93.94 173 TYR A C 1
ATOM 1404 O O . TYR A 1 173 ? 3.488 8.090 6.150 1.00 93.94 173 TYR A O 1
ATOM 1412 N N . TYR A 1 174 ? 4.886 8.790 4.526 1.00 93.94 174 TYR A N 1
ATOM 1413 C CA . TYR A 1 174 ? 3.952 9.762 3.969 1.00 93.94 174 TYR A CA 1
ATOM 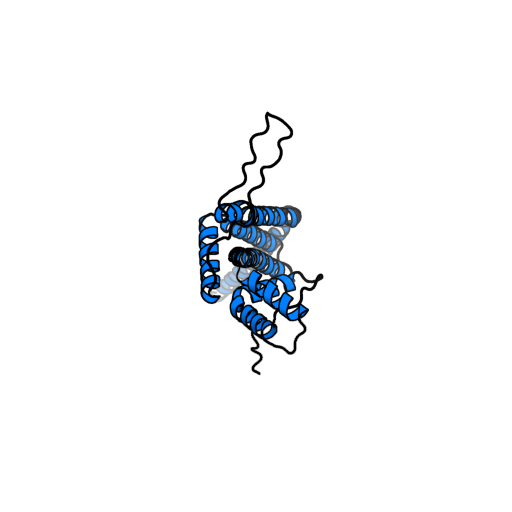1414 C C . TYR A 1 174 ? 2.661 9.098 3.463 1.00 93.94 174 TYR A C 1
ATOM 1416 O O . TYR A 1 174 ? 1.557 9.570 3.757 1.00 93.94 174 TYR A O 1
ATOM 1424 N N . LEU A 1 175 ? 2.775 7.977 2.744 1.00 94.50 175 LEU A N 1
ATOM 1425 C CA . LEU A 1 175 ? 1.632 7.256 2.193 1.00 94.50 175 LEU A CA 1
ATOM 1426 C C . LEU A 1 175 ? 0.748 6.666 3.296 1.00 94.50 175 LEU A C 1
ATOM 1428 O O . LEU A 1 175 ? -0.465 6.877 3.271 1.00 94.50 175 LEU A O 1
ATOM 1432 N N . PHE A 1 176 ? 1.331 5.984 4.288 1.00 94.44 176 PHE A N 1
ATOM 1433 C CA . PHE A 1 176 ? 0.565 5.451 5.421 1.00 94.44 176 PHE A CA 1
ATOM 1434 C C . PHE A 1 176 ? -0.058 6.560 6.268 1.00 94.44 176 PHE A C 1
ATOM 1436 O O . PHE A 1 176 ? -1.229 6.461 6.632 1.00 94.44 176 PHE A O 1
ATOM 1443 N N . GLY A 1 177 ? 0.678 7.643 6.536 1.00 93.88 177 GLY A N 1
ATOM 1444 C CA . GLY A 1 177 ? 0.146 8.809 7.239 1.00 93.88 177 GLY A CA 1
ATOM 1445 C C . GLY A 1 177 ? -1.066 9.402 6.520 1.00 93.88 177 GLY A C 1
ATOM 1446 O O . GLY A 1 177 ? -2.113 9.604 7.134 1.00 93.88 177 GLY A O 1
ATOM 1447 N N . THR A 1 178 ? -0.962 9.582 5.202 1.00 94.12 178 THR A N 1
ATOM 1448 C CA . THR A 1 178 ? -2.067 10.077 4.372 1.00 94.12 178 THR A CA 1
ATOM 1449 C C . THR A 1 178 ? -3.250 9.112 4.383 1.00 94.12 178 THR A C 1
ATOM 1451 O O . THR A 1 178 ? -4.391 9.540 4.537 1.00 94.12 178 THR A O 1
ATOM 1454 N N . ALA A 1 179 ? -3.003 7.806 4.256 1.00 93.38 179 ALA A N 1
ATOM 1455 C CA . ALA A 1 179 ? -4.054 6.794 4.269 1.00 93.38 179 ALA A CA 1
ATOM 1456 C C . ALA A 1 179 ? -4.828 6.784 5.596 1.00 93.38 179 ALA A C 1
ATOM 1458 O O . ALA A 1 179 ? -6.055 6.739 5.572 1.00 93.38 179 ALA A O 1
ATOM 1459 N N . ILE A 1 180 ? -4.135 6.886 6.736 1.00 93.56 180 ILE A N 1
ATOM 1460 C CA . ILE A 1 180 ? -4.759 6.952 8.067 1.00 93.56 180 ILE A CA 1
ATOM 1461 C C . ILE A 1 180 ? -5.662 8.181 8.177 1.00 93.56 180 ILE A C 1
ATOM 1463 O O . ILE A 1 180 ? -6.825 8.044 8.550 1.00 93.56 180 ILE A O 1
ATOM 1467 N N . VAL A 1 181 ? -5.154 9.363 7.807 1.00 94.12 181 VAL A N 1
ATOM 1468 C CA . VAL A 1 181 ? -5.937 10.610 7.833 1.00 94.12 181 VAL A CA 1
ATOM 1469 C C . VAL A 1 181 ? -7.172 10.478 6.945 1.00 94.12 181 VAL A C 1
ATOM 1471 O O . VAL A 1 181 ? -8.283 10.702 7.404 1.00 94.12 181 VAL A O 1
ATOM 1474 N N . LYS A 1 182 ? -7.017 10.001 5.705 1.00 92.25 182 LYS A N 1
ATOM 1475 C CA . LYS A 1 182 ? -8.145 9.867 4.772 1.00 92.25 182 LYS A CA 1
ATOM 1476 C C . LYS A 1 182 ? -9.175 8.825 5.182 1.00 92.25 182 LYS A C 1
ATOM 1478 O O . LYS A 1 182 ? -10.351 8.994 4.866 1.00 92.25 182 LYS A O 1
ATOM 1483 N N . VAL A 1 183 ? -8.762 7.751 5.852 1.00 90.12 183 VAL A N 1
ATOM 1484 C CA . VAL A 1 183 ? -9.705 6.796 6.444 1.00 90.12 183 VAL A CA 1
ATOM 1485 C C . VAL A 1 183 ? -10.464 7.471 7.587 1.00 90.12 183 VAL A C 1
ATOM 1487 O O . VAL A 1 183 ? -11.688 7.410 7.586 1.00 90.12 183 VAL A O 1
ATOM 1490 N N . ASN A 1 184 ? -9.787 8.176 8.494 1.00 90.62 184 ASN A N 1
ATOM 1491 C CA . ASN A 1 184 ? -10.452 8.877 9.596 1.00 90.62 184 ASN A CA 1
ATOM 1492 C C . ASN A 1 184 ? -11.454 9.926 9.089 1.00 90.62 184 ASN A C 1
ATOM 1494 O O . ASN A 1 184 ? -12.630 9.834 9.432 1.00 90.62 184 ASN A O 1
ATOM 1498 N N . ASP A 1 185 ? -11.021 10.832 8.204 1.00 91.25 185 ASP A N 1
ATOM 1499 C CA . ASP A 1 185 ? -11.858 11.900 7.634 1.00 91.25 185 ASP A CA 1
ATOM 1500 C C . ASP A 1 185 ? -13.146 11.335 7.014 1.00 91.25 185 ASP A C 1
ATOM 1502 O O . ASP A 1 185 ? -14.240 11.871 7.167 1.00 91.25 185 ASP A O 1
ATOM 1506 N N . ARG A 1 186 ? -13.031 10.218 6.284 1.00 87.44 186 ARG A N 1
ATOM 1507 C CA . ARG A 1 186 ? -14.165 9.631 5.564 1.00 87.44 186 ARG A CA 1
ATOM 1508 C C . ARG A 1 186 ? -15.216 9.029 6.494 1.00 87.44 186 ARG A C 1
ATOM 1510 O O . ARG A 1 186 ? -16.380 8.940 6.103 1.00 87.44 186 ARG A O 1
ATOM 1517 N N . PHE A 1 187 ? -14.808 8.551 7.664 1.00 85.88 187 PHE A N 1
ATOM 1518 C CA . PHE A 1 187 ? -15.667 7.769 8.551 1.00 85.88 187 PHE A CA 1
ATOM 1519 C C . PHE A 1 187 ? -16.044 8.487 9.846 1.00 85.88 187 PHE A C 1
ATOM 1521 O O . PHE A 1 187 ? -16.809 7.931 10.631 1.00 85.88 187 PHE A O 1
ATOM 1528 N N . GLU A 1 188 ? -15.588 9.721 10.039 1.00 89.31 188 GLU A N 1
ATOM 1529 C CA . GLU A 1 188 ? -15.930 10.562 11.186 1.00 89.31 188 GLU A CA 1
ATOM 1530 C C . GLU A 1 188 ? -17.449 10.666 11.400 1.00 89.31 188 GLU A C 1
ATOM 1532 O O . GLU A 1 188 ? -17.946 10.338 12.477 1.00 89.31 188 GLU A O 1
ATOM 1537 N N . LEU A 1 189 ? -18.206 10.971 10.341 1.00 87.50 189 LEU A N 1
ATOM 1538 C CA . LEU A 1 189 ? -19.672 11.051 10.405 1.00 87.50 189 LEU A CA 1
ATOM 1539 C C . LEU A 1 189 ? -20.327 9.722 10.803 1.00 87.50 189 LEU A C 1
ATOM 1541 O O . LEU A 1 189 ? -21.311 9.700 11.536 1.00 87.50 189 LEU A O 1
ATOM 1545 N N . LEU A 1 190 ? -19.793 8.590 10.332 1.00 87.25 190 LEU A N 1
ATOM 1546 C CA . LEU A 1 190 ? -20.344 7.277 10.674 1.00 87.25 190 LEU A CA 1
ATOM 1547 C C . LEU A 1 190 ? -20.160 6.977 12.167 1.00 87.25 190 LEU A C 1
ATOM 1549 O O . LEU A 1 190 ? -21.051 6.410 12.797 1.00 87.25 190 LEU A O 1
ATOM 1553 N N . ILE A 1 191 ? -19.020 7.383 12.730 1.00 88.31 191 ILE A N 1
ATOM 1554 C CA . ILE A 1 191 ? -18.731 7.265 14.161 1.00 88.31 191 ILE A CA 1
ATOM 1555 C C . ILE A 1 191 ? -19.679 8.162 14.965 1.00 88.31 191 ILE A C 1
ATOM 1557 O O . ILE A 1 191 ? -20.253 7.707 15.952 1.00 88.31 191 ILE A O 1
ATOM 1561 N N . GLU A 1 192 ? -19.896 9.402 14.526 1.00 90.06 192 GLU A N 1
ATOM 1562 C CA . GLU A 1 192 ? -20.832 10.326 15.174 1.00 90.06 192 GLU A CA 1
ATOM 1563 C C . GLU A 1 192 ? -22.265 9.774 15.178 1.00 90.06 192 GLU A C 1
ATOM 1565 O O . GLU A 1 192 ? -22.910 9.703 16.227 1.00 90.06 192 GLU A O 1
ATOM 1570 N N . HIS A 1 193 ? -22.747 9.290 14.030 1.00 88.06 193 HIS A N 1
ATOM 1571 C CA . HIS A 1 193 ? -24.056 8.649 13.941 1.00 88.06 193 HIS A CA 1
ATOM 1572 C C . HIS A 1 193 ? -24.149 7.412 14.834 1.00 88.06 193 HIS A C 1
ATOM 1574 O O . HIS A 1 193 ? -25.150 7.239 15.526 1.00 88.06 193 HIS A O 1
ATOM 1580 N N . ASN A 1 194 ? -23.110 6.577 14.878 1.00 88.69 194 ASN A N 1
ATOM 1581 C CA . ASN A 1 194 ? -23.084 5.432 15.779 1.00 88.69 194 ASN A CA 1
ATOM 1582 C C . ASN A 1 194 ? -23.214 5.855 17.244 1.00 88.69 194 ASN A C 1
ATOM 1584 O O . ASN A 1 194 ? -23.961 5.232 17.988 1.00 88.69 194 ASN A O 1
ATOM 1588 N N . ASN A 1 195 ? -22.542 6.928 17.659 1.00 88.12 195 ASN A N 1
ATOM 1589 C CA . ASN A 1 195 ? -22.652 7.427 19.028 1.00 88.12 195 ASN A CA 1
ATOM 1590 C C . ASN A 1 195 ? -24.085 7.883 19.336 1.00 88.12 195 ASN A C 1
ATOM 1592 O O . ASN A 1 195 ? -24.646 7.479 20.357 1.00 88.12 195 ASN A O 1
ATOM 1596 N N . ASN A 1 196 ? -24.706 8.618 18.409 1.00 88.69 196 ASN A N 1
ATOM 1597 C CA . ASN A 1 196 ? -26.079 9.106 18.548 1.00 88.69 196 ASN A CA 1
ATOM 1598 C C . ASN A 1 196 ? -27.120 7.977 18.567 1.00 88.69 196 ASN A C 1
ATOM 1600 O O . ASN A 1 196 ? -28.107 8.081 19.288 1.00 88.69 196 ASN A O 1
ATOM 1604 N N . PHE A 1 197 ? -26.908 6.900 17.805 1.00 84.62 197 PHE A N 1
ATOM 1605 C CA . PHE A 1 197 ? -27.856 5.785 17.667 1.00 84.62 197 PHE A CA 1
ATOM 1606 C C . PHE A 1 197 ? -27.477 4.527 18.458 1.00 84.62 197 PHE A C 1
ATOM 1608 O O . PHE A 1 197 ? -28.218 3.546 18.431 1.00 84.62 197 PHE A O 1
ATOM 1615 N N . SER A 1 198 ? -26.381 4.560 19.219 1.00 83.75 198 SER A N 1
ATOM 1616 C CA . SER A 1 198 ? -25.905 3.433 20.037 1.00 83.75 198 SER A CA 1
ATOM 1617 C C . SER A 1 198 ? -26.964 2.906 21.014 1.00 83.75 198 SER A C 1
ATOM 1619 O O . SER A 1 198 ? -26.991 1.719 21.339 1.00 83.75 198 SER A O 1
ATOM 1621 N N . PHE A 1 199 ? -27.896 3.763 21.442 1.00 83.56 199 PHE A N 1
ATOM 1622 C CA . PHE A 1 199 ? -29.013 3.375 22.299 1.00 83.56 199 PHE A CA 1
ATOM 1623 C C . PHE A 1 199 ? -29.975 2.371 21.639 1.00 83.56 199 PHE A C 1
ATOM 1625 O O . PHE A 1 199 ? -30.559 1.554 22.349 1.00 83.56 199 PHE A O 1
ATOM 1632 N N . LEU A 1 200 ? -30.140 2.389 20.309 1.00 81.75 200 LEU A N 1
ATOM 1633 C CA . LEU A 1 200 ? -31.034 1.461 19.604 1.00 81.75 200 LEU A CA 1
ATOM 1634 C C . LEU A 1 200 ? -30.530 0.019 19.701 1.00 81.75 200 LEU A C 1
ATOM 1636 O O . LEU A 1 200 ? -31.322 -0.898 19.918 1.00 81.75 200 LEU A O 1
ATOM 1640 N N . GLU A 1 201 ? -29.212 -0.176 19.626 1.00 74.19 201 GLU A N 1
ATOM 1641 C CA . GLU A 1 201 ? -28.597 -1.491 19.821 1.00 74.19 201 GLU A CA 1
ATOM 1642 C C . GLU A 1 201 ? -28.783 -1.985 21.261 1.00 74.19 201 GLU A C 1
ATOM 1644 O O . GLU A 1 201 ? -29.062 -3.163 21.494 1.00 74.19 201 GLU A O 1
ATOM 1649 N N . ASN A 1 202 ? -28.704 -1.078 22.240 1.00 75.75 202 ASN A N 1
ATOM 1650 C CA . ASN A 1 202 ? -28.962 -1.415 23.640 1.00 75.75 202 ASN A CA 1
ATOM 1651 C C . ASN A 1 202 ? -30.412 -1.861 23.857 1.00 75.75 202 ASN A C 1
ATOM 1653 O O . ASN A 1 202 ? -30.634 -2.866 24.527 1.00 75.75 202 ASN A O 1
ATOM 1657 N N . ILE A 1 203 ? -31.388 -1.187 23.242 1.00 78.38 203 ILE A N 1
ATOM 1658 C CA . ILE A 1 203 ? -32.805 -1.578 23.321 1.00 78.38 203 ILE A CA 1
ATOM 1659 C C . ILE A 1 203 ? -33.023 -2.972 22.725 1.00 78.38 203 ILE A C 1
ATOM 1661 O O . ILE A 1 203 ? -33.734 -3.795 23.307 1.00 78.38 203 ILE A O 1
ATOM 1665 N N . GLU A 1 204 ? -32.406 -3.273 21.581 1.00 72.50 204 GLU A N 1
ATOM 1666 C CA . GLU A 1 204 ? -32.532 -4.594 20.965 1.00 72.50 204 GLU A CA 1
ATOM 1667 C C . GLU A 1 204 ? -31.925 -5.693 21.852 1.00 72.50 204 GLU A C 1
ATOM 1669 O O . GLU A 1 204 ? -32.528 -6.756 22.031 1.00 72.50 204 GLU A O 1
ATOM 1674 N N . ASN A 1 205 ? -30.772 -5.415 22.466 1.00 74.81 205 ASN A N 1
ATOM 1675 C CA . ASN A 1 205 ? -30.127 -6.316 23.419 1.00 74.81 205 ASN A CA 1
ATOM 1676 C C . ASN A 1 205 ? -30.973 -6.523 24.684 1.00 74.81 205 ASN A C 1
ATOM 1678 O O . ASN A 1 205 ? -31.087 -7.653 25.157 1.00 74.81 205 ASN A O 1
ATOM 1682 N N . TRP A 1 206 ? -31.618 -5.470 25.193 1.00 73.62 206 TRP A N 1
ATOM 1683 C CA . TRP A 1 206 ? -32.527 -5.554 26.341 1.00 73.62 206 TRP A CA 1
ATOM 1684 C C . TRP A 1 206 ? -33.771 -6.385 26.017 1.00 73.62 206 TRP A C 1
ATOM 1686 O O . TRP A 1 206 ? -34.197 -7.221 26.809 1.00 73.62 206 TRP A O 1
ATOM 1696 N N . ARG A 1 207 ? -34.328 -6.242 24.811 1.00 73.00 207 ARG A N 1
ATOM 1697 C CA . ARG A 1 207 ? -35.467 -7.064 24.384 1.00 73.00 207 ARG A CA 1
ATOM 1698 C C . ARG A 1 207 ? -35.087 -8.541 24.244 1.00 73.00 207 ARG A C 1
ATOM 1700 O O . ARG A 1 207 ? -35.878 -9.418 24.590 1.00 73.00 207 ARG A O 1
ATOM 1707 N N . LYS A 1 208 ? -33.879 -8.829 23.742 1.00 76.12 208 LYS A N 1
ATOM 1708 C CA . LYS A 1 208 ? -33.341 -10.198 23.649 1.00 76.12 208 LYS A CA 1
ATOM 1709 C C . LYS A 1 208 ? -33.105 -10.807 25.036 1.00 76.12 208 LYS A C 1
ATOM 1711 O O . LYS A 1 208 ? -33.428 -11.979 25.229 1.00 76.12 208 LYS A O 1
ATOM 1716 N N . SER A 1 209 ? -32.597 -10.037 26.003 1.00 72.06 209 SER A N 1
ATOM 1717 C CA . SER A 1 209 ? -32.373 -10.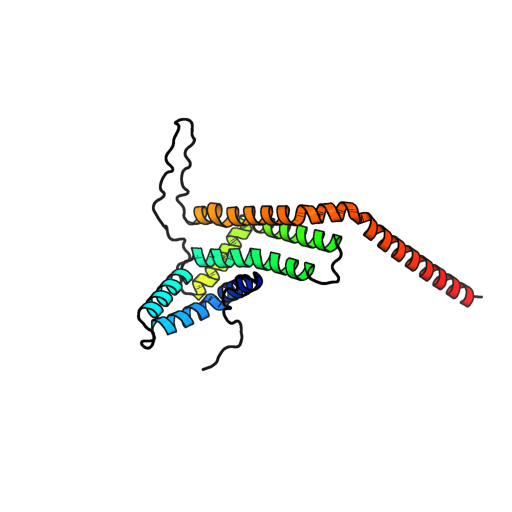527 27.370 1.00 72.06 209 SER A CA 1
ATOM 1718 C C . SER A 1 209 ? -33.682 -10.794 28.121 1.00 72.06 209 SER A C 1
ATOM 1720 O O . SER A 1 209 ? -33.806 -11.845 28.749 1.00 72.06 209 SER A O 1
ATOM 1722 N N . GLU A 1 210 ? -34.691 -9.927 27.989 1.00 73.38 210 GLU A N 1
ATOM 1723 C CA . GLU A 1 210 ? -36.020 -10.164 28.572 1.00 73.38 210 GLU A CA 1
ATOM 1724 C C . GLU A 1 210 ? -36.713 -11.398 27.977 1.00 73.38 210 GLU A C 1
ATOM 1726 O O . GLU A 1 210 ? -37.332 -12.180 28.703 1.00 73.38 210 GLU A O 1
ATOM 1731 N N . ALA A 1 211 ? -36.617 -11.603 26.659 1.00 70.50 211 ALA A N 1
ATOM 1732 C CA . ALA A 1 211 ? -37.168 -12.792 26.008 1.00 70.50 211 ALA A CA 1
ATOM 1733 C C . ALA A 1 211 ? -36.470 -14.079 26.488 1.00 70.50 211 ALA A C 1
ATOM 1735 O O . ALA A 1 211 ? -37.133 -15.088 26.733 1.00 70.50 211 ALA A O 1
ATOM 1736 N N . GLY A 1 212 ? -35.147 -14.030 26.683 1.00 69.25 212 GLY A N 1
ATOM 1737 C CA . GLY A 1 212 ? -34.373 -15.130 27.260 1.00 69.25 212 GLY A CA 1
ATOM 1738 C C . GLY A 1 212 ? -34.796 -15.466 28.693 1.00 69.25 212 GLY A C 1
ATOM 1739 O O . GLY A 1 212 ? -34.993 -16.638 29.003 1.00 69.25 212 GLY A O 1
ATOM 1740 N N . GLN A 1 213 ? -35.014 -14.450 29.536 1.00 67.12 213 GLN A N 1
ATOM 1741 C CA . GLN A 1 213 ? -35.487 -14.626 30.915 1.00 67.12 213 GLN A CA 1
ATOM 1742 C C . GLN A 1 213 ? -36.905 -15.207 30.988 1.00 67.12 213 GLN A C 1
ATOM 1744 O O . GLN A 1 213 ? -37.185 -16.063 31.824 1.00 67.12 213 GLN A O 1
ATOM 1749 N N . LYS A 1 214 ? -37.814 -14.785 30.102 1.00 71.56 214 LYS A N 1
ATOM 1750 C CA . LYS A 1 214 ? -39.177 -15.343 30.047 1.00 71.56 214 LYS A CA 1
ATOM 1751 C C . LYS A 1 214 ? -39.173 -16.822 29.646 1.00 71.56 214 LYS A C 1
ATOM 1753 O O . LYS A 1 214 ? -39.922 -17.606 30.226 1.00 71.56 214 LYS A O 1
ATOM 1758 N N . ASN A 1 215 ? -38.300 -17.216 28.717 1.00 69.25 215 ASN A N 1
ATOM 1759 C CA . ASN A 1 215 ? -38.165 -18.614 28.302 1.00 69.25 215 ASN A CA 1
ATOM 1760 C C . ASN A 1 215 ? -37.595 -19.508 29.412 1.00 69.25 215 ASN A C 1
ATOM 1762 O O . ASN A 1 215 ? -38.144 -20.582 29.655 1.00 69.25 215 ASN A O 1
ATOM 1766 N N . THR A 1 216 ? -36.556 -19.069 30.128 1.00 71.12 216 THR A N 1
ATOM 1767 C CA . THR A 1 216 ? -36.002 -19.844 31.253 1.00 71.12 216 THR A CA 1
ATOM 1768 C C . THR A 1 216 ? -36.984 -19.954 32.415 1.00 71.12 216 THR A C 1
ATOM 1770 O O . THR A 1 216 ? -37.146 -21.037 32.973 1.00 71.12 216 THR A O 1
ATOM 1773 N N . MET A 1 217 ? -37.714 -18.883 32.740 1.00 74.00 217 MET A N 1
ATOM 1774 C CA . MET A 1 217 ? -38.757 -18.932 33.772 1.00 74.00 217 MET A CA 1
ATOM 1775 C C . MET A 1 217 ? -39.908 -19.877 33.395 1.00 74.00 217 MET A C 1
ATOM 1777 O O . MET A 1 217 ? -40.419 -20.592 34.255 1.00 74.00 217 MET A O 1
ATOM 1781 N N . SER A 1 218 ? -40.285 -19.941 32.113 1.00 70.69 218 SER A N 1
ATOM 1782 C CA . SER A 1 218 ? -41.276 -20.908 31.619 1.00 70.69 218 SER A CA 1
ATOM 1783 C C . SER A 1 218 ? -40.775 -22.354 31.702 1.00 70.69 218 SER A C 1
ATOM 1785 O O . SER A 1 218 ? -41.546 -23.248 32.052 1.00 70.69 218 SER A O 1
ATOM 1787 N N . GLN A 1 219 ? -39.500 -22.605 31.393 1.00 70.50 219 GLN A N 1
ATOM 1788 C CA . GLN A 1 219 ? -38.897 -23.939 31.492 1.00 70.50 219 GLN A CA 1
ATOM 1789 C C . GLN A 1 219 ? -38.848 -24.423 32.944 1.00 70.50 219 GLN A C 1
ATOM 1791 O O . GLN A 1 219 ? -39.334 -25.515 33.230 1.00 70.50 219 GLN A O 1
ATOM 1796 N N . LEU A 1 220 ? -38.393 -23.575 33.871 1.00 73.88 220 LEU A N 1
ATOM 1797 C CA . LEU A 1 220 ? -38.371 -23.886 35.304 1.00 73.88 220 LEU A CA 1
ATOM 1798 C C . LEU A 1 220 ? -39.780 -24.135 35.862 1.00 73.88 220 LEU A C 1
ATOM 1800 O O . LEU A 1 220 ? -39.984 -25.066 36.637 1.00 73.88 220 LEU A O 1
ATOM 1804 N N . ALA A 1 221 ? -40.779 -23.354 35.438 1.00 74.19 221 ALA A N 1
ATOM 1805 C CA . ALA A 1 221 ? -42.169 -23.578 35.836 1.00 74.19 221 ALA A CA 1
ATOM 1806 C C . ALA A 1 221 ? -42.734 -24.911 35.304 1.00 74.19 221 ALA A C 1
ATOM 1808 O O . ALA A 1 221 ? -43.544 -25.549 35.976 1.00 74.19 221 ALA A O 1
ATOM 1809 N N . THR A 1 222 ? -42.305 -25.348 34.117 1.00 77.81 222 THR A N 1
ATOM 1810 C CA . THR A 1 222 ? -42.724 -26.631 33.527 1.00 77.81 222 THR A CA 1
ATOM 1811 C C . THR A 1 222 ? -42.048 -27.807 34.232 1.00 77.81 222 THR A C 1
ATOM 1813 O O . THR A 1 222 ? -42.715 -28.786 34.554 1.00 77.81 222 THR A O 1
ATOM 1816 N N . GLU A 1 223 ? -40.755 -27.688 34.546 1.00 74.00 223 GLU A N 1
ATOM 1817 C CA . GLU A 1 223 ? -40.022 -28.688 35.327 1.00 74.00 223 GLU A CA 1
ATOM 1818 C C . GLU A 1 223 ? -40.618 -28.843 36.728 1.00 74.00 223 GLU A C 1
ATOM 1820 O O . GLU A 1 223 ? -40.931 -29.957 37.122 1.00 74.00 223 GLU A O 1
ATOM 1825 N N . ILE A 1 224 ? -40.893 -27.754 37.454 1.00 76.31 224 ILE A N 1
ATOM 1826 C CA . ILE A 1 224 ? -41.502 -27.814 38.798 1.00 76.31 224 ILE A CA 1
ATOM 1827 C C . ILE A 1 224 ? -42.868 -28.526 38.791 1.00 76.31 224 ILE A C 1
ATOM 1829 O O . ILE A 1 224 ? -43.204 -29.210 39.757 1.00 76.31 224 ILE A O 1
ATOM 1833 N N . ASN A 1 225 ? -43.650 -28.398 37.715 1.00 69.44 225 ASN A N 1
ATOM 1834 C CA . ASN A 1 225 ? -44.938 -29.086 37.580 1.00 69.44 225 ASN A CA 1
ATOM 1835 C C . ASN A 1 225 ? -44.812 -30.574 37.202 1.00 69.44 225 ASN A C 1
ATOM 1837 O O . ASN A 1 225 ? -45.773 -31.305 37.399 1.00 69.44 225 ASN A O 1
ATOM 1841 N N . LEU A 1 226 ? -43.661 -31.031 36.695 1.00 68.00 226 LEU A N 1
ATOM 1842 C CA . LEU A 1 226 ? -43.370 -32.454 36.445 1.00 68.00 226 LEU A CA 1
ATOM 1843 C C . LEU A 1 226 ? -42.974 -33.220 37.721 1.00 68.00 226 LEU A C 1
ATOM 1845 O O . LEU A 1 226 ? -43.049 -34.445 37.738 1.00 68.00 226 LEU A O 1
ATOM 1849 N N . TRP A 1 227 ? -42.556 -32.513 38.776 1.00 59.41 227 TRP A N 1
ATOM 1850 C CA . TRP A 1 227 ? -42.196 -33.085 40.084 1.00 59.41 227 TRP A CA 1
ATOM 1851 C C . TRP A 1 227 ? -43.349 -33.064 41.109 1.00 59.41 227 TRP A C 1
ATOM 1853 O O . TRP A 1 227 ? -43.124 -33.360 42.284 1.00 59.41 227 TRP A O 1
ATOM 1863 N N . LYS A 1 228 ? -44.565 -32.699 40.687 1.00 52.91 228 LYS A N 1
ATOM 1864 C CA . LYS A 1 228 ? -45.805 -32.774 41.476 1.00 52.91 228 LYS A CA 1
ATOM 1865 C C . LYS A 1 228 ? -46.698 -33.886 40.952 1.00 52.91 228 LYS A C 1
ATOM 1867 O O . LYS A 1 228 ? -47.355 -34.522 41.803 1.00 52.91 228 LYS A O 1
#

Radius of gyration: 26.91 Å; Cα contacts (8 Å, |Δi|>4): 158; chains: 1; bounding box: 67×67×77 Å

Nearest PDB structures (foldseek):
  7qx6-assembly1_A  TM=2.451E-01  e=2.263E+00  Bacillus thuringiensis serovar israelensis

Sequence (228 aa):
MNQIPALTLKPLSNTRWKSRIDALKALRFNMEKIYDALYLIFSNNKYDSDTSKIASSLMSKLKSFKFICSVVTWYNILAKINIVSKSLQKSDVILSEAVKMLDQVRKDLATNRTDTAFEQLLLDSTSIAEELECETEFSQNARPCPRKRHFNYETADEPILDPKQNFEVNFYYYLFGTAIVKVNDRFELLIEHNNNFSFLENIENWRKSEAGQKNTMSQLATEINLWK

Foldseek 3Di:
DDPDPPQDQAPDDPVDPVSVLSNLVCCLPPVQVLLVVLVCQLPDPVDDPVSNVVSVVVNVLSLALLNLLVSLLVNQLVVLVVVLVVVVPDPPDDLVNNVVSLVVSLVSLVVCLDPVVVVVSLVSSVVVNVVNVHDSAHDQDDDDDWDDDPDPPDDTPGQDRGRSVNCSPVPRNVVSVVSSVVSCVVCVVSVVVCVVCVVVVVVVVVVVVVVVVVVVVVVVVVVVVVVD

Secondary structure (DSSP, 8-state):
-----S-------TT-HHHHHHHHHHHHH-HHHHHHHHHHHHT-TTS-HHHHHHHHHHHHHHT-HHHHHHHHHHHHHHHHHHHHHHHTTSTT--HHHHHHHHHHHHHHHHHHSSHHHHHHHHHHHHHHHHHTT---S----SPPPPPPPSSTTSPP-PPP--HHHHHIIIIIIHHHHHHHHHHHHHHHHHHHHHHHHHHHHHHHHHHHHHHHHHHHHHHHHHHHHHT-

InterPro domains:
  IPR052958 Interferon-induced PKR regulator [PTHR46289] (9-188)

Organism: Ignelater luminosus (NCBI:txid2038154)